Protein 4I2A (pdb70)

Solvent-accessible surface area: 18738 Å² total; per-residue (Å²): 156,68,26,80,11,0,0,82,14,115,1,55,88,85,43,103,1,108,111,11,1,64,7,0,56,32,15,5,52,9,19,90,7,121,160,72,151,51,38,9,56,54,15,50,64,0,1,2,0,0,48,22,6,106,81,64,6,101,46,62,153,46,4,122,74,15,35,39,15,44,131,112,5,68,51,1,0,87,20,4,62,134,105,33,114,11,84,54,5,54,64,15,87,98,42,92,58,9,89,4,17,84,66,0,38,47,2,34,25,10,39,88,181,35,3,37,119,5,41,179,108,51,26,98,66,19,78,142,0,92,71,47,201,96,22,225,47,77,129,70,8,108,8,0,24,133,34,35,134,23,22,72,47,73,5,56,118,43,22,1,104,6,0,5,104,12,0,90,84,0,0,67,87,69,12,111,53,12,86,21,49,32,2,10,20,25,66,31,33,75,125,52,19,146,46,0,19,0,6,0,6,1,69,82,16,78,89,98,69,32,72,69,1,0,64,77,0,4,75,66,1,137,142,112,43,26,34,43,29,45,45,44,83,85,55,88,46,104,117,165,50,102,2,37,182,124,88,67,26,106,31,55,3,7,14,0,54,0,0,2,58,2,56,98,56,90,21,158,39,183,197,114,101,114,64,119,16,60,37,1,0,31,0,10,0,1,7,1,27,70,65,27,35,3,6,0,31,3,14,48,0,8,12,196,10,0,15,60,2,0,29,56,18,0,75,138,86,98,125,10,11,8,7,20,4,8,0,42,6,126,105,147,195,69,91,27,152,4,108,39,6,89,79,0,1,74,54,0,51,14,113,50,6,57,11,137,23,0,16,14

Nearest PDB structures (foldseek):
  4i2a-assembly1_A  TM=1.003E+00  e=2.372E-70  Mus musculus
  4iqu-assembly1_A  TM=1.002E+00  e=2.575E-67  Mus musculus
  4iqw-assembly1_A  TM=1.002E+00  e=5.752E-66  Mus musculus
  4qzb-assembly1_A  TM=9.830E-01  e=8.482E-66  Mus musculus
  4i27-assembly1_A  TM=9.857E-01  e=1.088E-64  Mus musculus

CATH classification: 1.10.150.110 (+3 more: 1.10.150.20, 3.30.460.10, 3.30.210.10)

B-factor: mean 38.2, std 17.26, range [15.45, 135.69]

Structure (mmCIF, N/CA/C/O backbone):
data_4I2A
#
_entry.id   4I2A
#
_cell.length_a   46.935
_cell.length_b   84.893
_cell.length_c   114.687
_cell.angle_alpha   90.00
_cell.angle_beta   90.00
_cell.angle_gamma   90.00
#
_symmetry.space_group_name_H-M   'P 21 21 21'
#
loop_
_entity.id
_entity.type
_entity.pdbx_description
1 polymer 'DNA nucleotidylexotransferase'
2 polymer "5'-D(*AP*AP*(BRU)P*AP*A)-3'"
3 non-polymer 'MAGNESIUM ION'
4 non-polymer 'SODIUM ION'
5 water water
#
loop_
_atom_site.group_PDB
_atom_site.id
_atom_site.type_symbol
_atom_site.label_atom_id
_atom_site.label_alt_id
_atom_site.label_comp_id
_atom_site.label_asym_id
_atom_site.label_entity_id
_atom_site.label_seq_id
_atom_site.pdbx_PDB_ins_code
_atom_site.Cartn_x
_atom_site.Cartn_y
_atom_site.Cartn_z
_atom_site.occupancy
_atom_site.B_iso_or_equiv
_atom_site.auth_seq_id
_atom_site.auth_comp_id
_atom_site.auth_asym_id
_atom_site.auth_atom_id
_atom_site.pdbx_PDB_model_num
ATOM 1 N N . LYS A 1 39 ? -23.738 3.646 -4.167 1.00 42.72 149 LYS A N 1
ATOM 2 C CA . LYS A 1 39 ? -23.587 2.193 -4.230 1.00 41.90 149 LYS A CA 1
ATOM 3 C C . LYS A 1 39 ? -22.931 1.671 -2.949 1.00 41.52 149 LYS A C 1
ATOM 4 O O . LYS A 1 39 ? -21.802 2.075 -2.633 1.00 42.32 149 LYS A O 1
ATOM 6 N N . ILE A 1 40 ? -23.643 0.780 -2.214 1.00 32.49 150 ILE A N 1
ATOM 7 C CA . ILE A 1 40 ? -23.185 0.177 -0.952 1.00 29.28 150 ILE A CA 1
ATOM 8 C C . ILE A 1 40 ? -21.873 -0.575 -1.179 1.00 30.32 150 ILE A C 1
ATOM 9 O O . ILE A 1 40 ? -21.790 -1.441 -2.061 1.00 27.95 150 ILE A O 1
ATOM 14 N N . SER A 1 41 ? -20.843 -0.218 -0.393 1.00 25.91 151 SER A N 1
ATOM 15 C CA . SER A 1 41 ? -19.546 -0.860 -0.529 1.00 25.69 151 SER A CA 1
ATOM 16 C C . SER A 1 41 ? -19.566 -2.285 -0.002 1.00 26.49 151 SER A C 1
ATOM 17 O O . SER A 1 41 ? -20.315 -2.613 0.912 1.00 24.05 151 SER A O 1
ATOM 20 N N . GLN A 1 42 ? -18.682 -3.117 -0.544 1.00 25.48 152 GLN A N 1
ATOM 21 C CA . GLN A 1 42 ? -18.512 -4.502 -0.091 1.00 24.25 152 GLN A CA 1
ATOM 22 C C . GLN A 1 42 ? -17.757 -4.531 1.253 1.00 28.34 152 GLN A C 1
ATOM 23 O O . GLN A 1 42 ? -17.692 -5.577 1.894 1.00 29.22 152 GLN A O 1
ATOM 29 N N . TYR A 1 43 ? -17.156 -3.393 1.655 1.00 25.29 153 TYR A N 1
ATOM 30 C CA . TYR A 1 43 ? -16.353 -3.303 2.878 1.00 24.34 153 TYR A CA 1
ATOM 31 C C . TYR A 1 43 ? -17.137 -2.694 4.014 1.00 25.44 153 TYR A C 1
ATOM 32 O O . TYR A 1 43 ? -17.664 -1.598 3.859 1.00 24.98 153 TYR A O 1
ATOM 41 N N . ALA A 1 44 ? -17.145 -3.360 5.183 1.00 21.60 154 ALA A N 1
ATOM 42 C CA . ALA A 1 44 ? -17.826 -2.837 6.380 1.00 22.05 154 ALA A CA 1
ATOM 43 C C . ALA A 1 44 ? -17.249 -1.487 6.825 1.00 25.47 154 ALA A C 1
ATOM 44 O O . ALA A 1 44 ? -18.001 -0.673 7.357 1.00 24.13 154 ALA A O 1
ATOM 46 N N . CYS A 1 45 ? -15.926 -1.257 6.606 1.00 21.45 155 CYS A N 1
ATOM 47 C CA . CYS A 1 45 ? -15.248 -0.014 6.960 1.00 21.06 155 CYS A CA 1
ATOM 48 C C . CYS A 1 45 ? -15.697 1.160 6.060 1.00 25.34 155 CYS A C 1
ATOM 49 O O . CYS A 1 45 ? -15.354 2.294 6.362 1.00 27.80 155 CYS A O 1
ATOM 52 N N . GLN A 1 46 ? -16.458 0.903 4.974 1.00 21.78 156 GLN A N 1
ATOM 53 C CA . GLN A 1 46 ? -17.029 1.963 4.110 1.00 21.87 156 GLN A CA 1
ATOM 54 C C . GLN A 1 46 ? -18.562 2.017 4.269 1.00 24.03 156 GLN A C 1
ATOM 55 O O . GLN A 1 46 ? -19.272 2.544 3.403 1.00 24.05 156 GLN A O 1
ATOM 61 N N . ARG A 1 47 ? -19.076 1.428 5.359 1.00 20.50 157 ARG A N 1
ATOM 62 C CA . ARG A 1 47 ? -20.516 1.407 5.663 1.00 20.03 157 ARG A CA 1
ATOM 63 C C . ARG A 1 47 ? -20.730 1.881 7.077 1.00 24.95 157 ARG A C 1
ATOM 64 O O . ARG A 1 47 ? -19.837 1.731 7.902 1.00 24.71 157 ARG A O 1
ATOM 72 N N . ARG A 1 48 ? -21.897 2.467 7.359 1.00 22.86 158 ARG A N 1
ATOM 73 C CA . ARG A 1 48 ? -22.230 2.878 8.726 1.00 22.80 158 ARG A CA 1
ATOM 74 C C . ARG A 1 48 ? -23.212 1.841 9.234 1.00 24.75 158 ARG A C 1
ATOM 75 O O . ARG A 1 48 ? -24.240 1.630 8.599 1.00 24.10 158 ARG A O 1
ATOM 83 N N . THR A 1 49 ? -22.851 1.107 10.287 1.00 19.2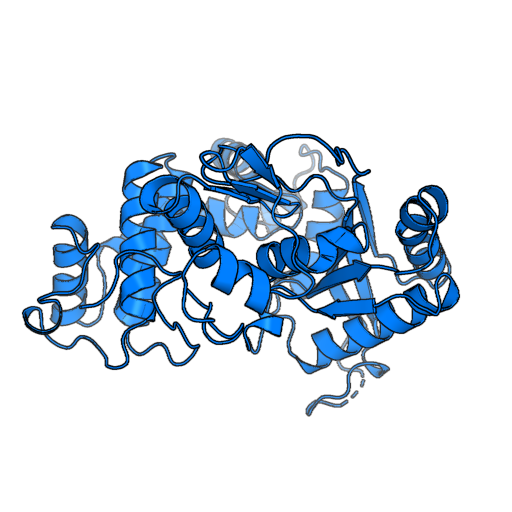6 159 THR A N 1
ATOM 84 C CA . THR A 1 49 ? -23.696 0.024 10.798 1.00 18.42 159 THR A CA 1
ATOM 85 C C . THR A 1 49 ? -24.063 0.329 12.262 1.00 22.46 159 THR A C 1
ATOM 86 O O . THR A 1 49 ? -23.246 0.211 13.171 1.00 20.63 159 THR A O 1
ATOM 90 N N . THR A 1 50 ? -25.305 0.759 12.461 1.00 20.54 160 THR A N 1
ATOM 91 C CA . THR A 1 50 ? -25.798 1.179 13.770 1.00 20.83 160 THR A CA 1
ATOM 92 C C . THR A 1 50 ? -26.653 0.059 14.386 1.00 22.38 160 THR A C 1
ATOM 93 O O . THR A 1 50 ? -26.992 -0.906 13.706 1.00 19.77 160 THR A O 1
ATOM 97 N N . LEU A 1 51 ? -27.008 0.196 15.672 1.00 20.64 161 LEU A N 1
ATOM 98 C CA . LEU A 1 51 ? -27.692 -0.876 16.397 1.00 19.34 161 LEU A CA 1
ATOM 99 C C . LEU A 1 51 ? -29.181 -1.006 16.059 1.00 22.58 161 LEU A C 1
ATOM 100 O O . LEU A 1 51 ? -29.782 -2.011 16.430 1.00 21.95 161 LEU A O 1
ATOM 105 N N . ASN A 1 52 ? -29.744 -0.069 15.279 1.00 18.82 162 ASN A N 1
ATOM 106 C CA . ASN A 1 52 ? -31.132 -0.207 14.810 1.00 18.88 162 ASN A CA 1
ATOM 107 C C . ASN A 1 52 ? -31.105 -1.145 13.576 1.00 23.77 162 ASN A C 1
ATOM 108 O O . ASN A 1 52 ? -31.073 -0.690 12.431 1.00 23.86 162 ASN A O 1
ATOM 113 N N . ASN A 1 53 ? -31.022 -2.459 13.819 1.00 21.10 163 ASN A N 1
ATOM 114 C CA . ASN A 1 53 ? -30.992 -3.452 12.750 1.00 19.85 163 ASN A CA 1
ATOM 115 C C . ASN A 1 53 ? -32.427 -3.767 12.315 1.00 23.81 163 ASN A C 1
ATOM 116 O O . ASN A 1 53 ? -33.194 -4.340 13.085 1.00 23.40 163 ASN A O 1
ATOM 121 N N . TYR A 1 54 ? -32.772 -3.409 11.068 1.00 20.10 164 TYR A N 1
ATOM 122 C CA . TYR A 1 54 ? -34.118 -3.614 10.507 1.00 20.19 164 TYR A CA 1
ATOM 123 C C . TYR A 1 54 ? -34.268 -4.995 9.860 1.00 24.29 164 TYR A C 1
ATOM 124 O O . TYR A 1 54 ? -35.343 -5.332 9.363 1.00 22.75 164 TYR A O 1
ATOM 133 N N . ASN A 1 55 ? -33.185 -5.772 9.832 1.00 20.75 165 ASN A N 1
ATOM 134 C CA . ASN A 1 55 ? -33.165 -7.050 9.148 1.00 20.16 165 ASN A CA 1
ATOM 135 C C . ASN A 1 55 ? -32.763 -8.209 10.054 1.00 23.45 165 ASN A C 1
ATOM 136 O O . ASN A 1 55 ? -32.217 -9.195 9.558 1.00 20.91 165 ASN A O 1
ATOM 141 N N . GLN A 1 56 ? -33.090 -8.128 11.362 1.00 21.74 166 GLN A N 1
ATOM 142 C CA . GLN A 1 56 ? -32.731 -9.164 12.342 1.00 22.82 166 GLN A CA 1
ATOM 143 C C . GLN A 1 56 ? -33.256 -10.555 11.965 1.00 27.85 166 GLN A C 1
ATOM 144 O O . GLN A 1 56 ? -32.591 -11.531 12.275 1.00 26.65 166 GLN A O 1
ATOM 150 N N . LEU A 1 57 ? -34.418 -10.646 11.289 1.00 25.85 167 LEU A N 1
ATOM 151 C CA . LEU A 1 57 ? -34.983 -11.937 10.846 1.00 28.10 167 LEU A CA 1
ATOM 152 C C . LEU A 1 57 ? -34.010 -12.642 9.894 1.00 30.44 167 LEU A C 1
ATOM 153 O O . LEU A 1 57 ? -33.733 -13.839 10.050 1.00 32.12 167 LEU A O 1
ATOM 158 N N . PHE A 1 58 ? -33.423 -11.873 8.962 1.00 22.66 168 PHE A N 1
ATOM 159 C CA . PHE A 1 58 ? -32.444 -12.392 8.011 1.00 20.63 168 PHE A CA 1
ATOM 160 C C . PHE A 1 58 ? -31.085 -12.604 8.637 1.00 24.71 168 PHE A C 1
ATOM 161 O O . PHE A 1 58 ? -30.494 -13.660 8.425 1.00 23.47 168 PHE A O 1
ATOM 169 N N . THR A 1 59 ? -30.569 -11.601 9.391 1.00 20.12 169 THR A N 1
ATOM 170 C CA . THR A 1 59 ? -29.207 -11.667 9.936 1.00 19.49 169 THR A CA 1
ATOM 171 C C . THR A 1 59 ? -29.079 -12.668 11.098 1.00 24.36 169 THR A C 1
ATOM 172 O O . THR A 1 59 ? -28.013 -13.268 11.225 1.00 23.30 169 THR A O 1
ATOM 176 N N . ASP A 1 60 ? -30.129 -12.866 11.934 1.00 22.21 170 ASP A N 1
ATOM 177 C CA . ASP A 1 60 ? -30.012 -13.893 12.978 1.00 23.19 170 ASP A CA 1
ATOM 178 C C . ASP A 1 60 ? -29.841 -15.278 12.332 1.00 25.09 170 ASP A C 1
ATOM 179 O O . ASP A 1 60 ? -29.023 -16.060 12.784 1.00 23.04 170 ASP A O 1
ATOM 184 N N . ALA A 1 61 ? -30.576 -15.539 11.230 1.00 22.34 171 ALA A N 1
ATOM 185 C CA . ALA A 1 61 ? -30.495 -16.796 10.491 1.00 22.13 171 ALA A CA 1
ATOM 186 C C . ALA A 1 61 ? -29.110 -16.948 9.846 1.00 24.92 171 ALA A C 1
ATOM 187 O O . ALA A 1 61 ? -28.474 -17.984 10.019 1.00 24.19 171 ALA A O 1
ATOM 189 N N . LEU A 1 62 ? -28.612 -15.887 9.170 1.00 21.69 172 LEU A N 1
ATOM 190 C CA . LEU A 1 62 ? -27.291 -15.896 8.517 1.00 21.22 172 LEU A CA 1
ATOM 191 C C . LEU A 1 62 ? -26.159 -16.060 9.533 1.00 22.82 172 LEU A C 1
ATOM 192 O O . LEU A 1 62 ? -25.204 -16.785 9.242 1.00 20.95 172 LEU A O 1
ATOM 197 N N . ASP A 1 63 ? -26.285 -15.445 10.738 1.00 19.99 173 ASP A N 1
ATOM 198 C CA . ASP A 1 63 ? -25.294 -15.588 11.830 1.00 20.52 173 ASP A CA 1
ATOM 199 C C . ASP A 1 63 ? -25.242 -17.046 12.363 1.00 24.07 173 ASP A C 1
ATOM 200 O O . ASP A 1 63 ? -24.168 -17.532 12.718 1.00 25.01 173 ASP A O 1
ATOM 205 N N . ILE A 1 64 ? -26.395 -17.726 12.427 1.00 21.43 174 ILE A N 1
ATOM 206 C CA . ILE A 1 64 ? -26.473 -19.131 12.867 1.00 22.42 174 ILE A CA 1
ATOM 207 C C . ILE A 1 64 ? -25.788 -20.037 11.814 1.00 25.92 174 ILE A C 1
ATOM 208 O O . ILE A 1 64 ? -25.001 -20.941 12.162 1.00 23.80 174 ILE A O 1
ATOM 213 N N . LEU A 1 65 ? -26.094 -19.791 10.535 1.00 22.68 175 LEU A N 1
ATOM 214 C CA . LEU A 1 65 ? -25.515 -20.563 9.438 1.00 23.94 175 LEU A CA 1
ATOM 215 C C . LEU A 1 65 ? -24.011 -20.366 9.377 1.00 27.27 175 LEU A C 1
ATOM 216 O O . LEU A 1 65 ? -23.297 -21.347 9.165 1.00 26.55 175 LEU A O 1
ATOM 221 N N . ALA A 1 66 ? -23.530 -19.125 9.613 1.00 23.73 176 ALA A N 1
ATOM 222 C CA . ALA A 1 66 ? -22.091 -18.812 9.635 1.00 24.78 176 ALA A CA 1
ATOM 223 C C . ALA A 1 66 ? -21.397 -19.538 10.789 1.00 31.96 176 ALA A C 1
ATOM 224 O O . ALA A 1 66 ? -20.323 -20.102 10.591 1.00 33.66 176 ALA A O 1
ATOM 226 N N . GLU A 1 67 ? -22.026 -19.555 11.974 1.00 29.80 177 GLU A N 1
ATOM 227 C CA . GLU A 1 67 ? -21.503 -20.215 13.180 1.00 31.84 177 GLU A CA 1
ATOM 228 C C . GLU A 1 67 ? -21.393 -21.738 12.983 1.00 34.43 177 GLU A C 1
ATOM 229 O O . GLU A 1 67 ? -20.395 -22.337 13.376 1.00 34.29 177 GLU A O 1
ATOM 235 N N . ASN A 1 68 ? -22.390 -22.342 12.329 1.00 29.08 178 ASN A N 1
ATOM 236 C CA . ASN A 1 68 ? -22.385 -23.765 12.011 1.00 29.36 178 ASN A CA 1
ATOM 237 C C . ASN A 1 68 ? -21.243 -24.084 11.045 1.00 32.51 178 ASN A C 1
ATOM 238 O O . ASN A 1 68 ? -20.531 -25.071 11.253 1.00 32.29 178 ASN A O 1
ATOM 243 N N . ASP A 1 69 ? -21.036 -23.232 10.019 1.00 30.26 179 ASP A N 1
ATOM 244 C CA . ASP A 1 69 ? -19.928 -23.429 9.071 1.00 33.17 179 ASP A CA 1
ATOM 245 C C . ASP A 1 69 ? -18.563 -23.309 9.749 1.00 40.83 179 ASP A C 1
ATOM 246 O O . ASP A 1 69 ? -17.619 -23.955 9.306 1.00 42.51 179 ASP A O 1
ATOM 251 N N . GLU A 1 70 ? -18.466 -22.512 10.832 1.00 38.85 180 GLU A N 1
ATOM 252 C CA . GLU A 1 70 ? -17.238 -22.371 11.625 1.00 41.14 180 GLU A CA 1
ATOM 253 C C . GLU A 1 70 ? -16.982 -23.688 12.353 1.00 46.63 180 GLU A C 1
ATOM 254 O O . GLU A 1 70 ? -15.866 -24.205 12.319 1.00 48.44 180 GLU A O 1
ATOM 260 N N . LEU A 1 71 ? -18.043 -24.262 12.956 1.00 42.00 181 LEU A N 1
ATOM 261 C CA . LEU A 1 71 ? -18.004 -25.536 13.669 1.00 42.91 181 LEU A CA 1
ATOM 262 C C . LEU A 1 71 ? -17.666 -26.696 12.716 1.00 47.40 181 LEU A C 1
ATOM 263 O O . LEU A 1 71 ? -16.902 -27.586 13.099 1.00 49.73 181 LEU A O 1
ATOM 268 N N . ARG A 1 72 ? -18.205 -26.670 11.478 1.00 42.53 182 ARG A N 1
ATOM 269 C CA . ARG A 1 72 ? -17.990 -27.721 10.467 1.00 44.10 182 ARG A CA 1
ATOM 270 C C . ARG A 1 72 ? -16.676 -27.502 9.688 1.00 49.20 182 ARG A C 1
ATOM 271 O O . ARG A 1 72 ? -16.407 -28.216 8.719 1.00 49.84 182 ARG A O 1
ATOM 279 N N . GLU A 1 73 ? -15.870 -26.506 10.119 1.00 46.17 183 GLU A N 1
ATOM 280 C CA . GLU A 1 73 ? -14.565 -26.114 9.568 1.00 47.58 183 GLU A CA 1
ATOM 281 C C . GLU A 1 73 ? -14.661 -25.675 8.109 1.00 51.42 183 GLU A C 1
ATOM 282 O O . GLU A 1 73 ? -13.677 -25.761 7.370 1.00 52.88 183 GLU A O 1
ATOM 288 N N . ASN A 1 74 ? -15.832 -25.174 7.707 1.00 46.26 184 ASN A N 1
ATOM 289 C CA . ASN A 1 74 ? -16.057 -24.662 6.365 1.00 45.66 184 ASN A CA 1
ATOM 290 C C . ASN A 1 74 ? -15.871 -23.127 6.390 1.00 48.72 184 ASN A C 1
ATOM 291 O O . ASN A 1 74 ? -16.844 -22.370 6.451 1.00 45.39 184 ASN A O 1
ATOM 296 N N . GLU A 1 75 ? -14.602 -22.695 6.380 1.00 47.20 185 GLU A N 1
ATOM 297 C CA . GLU A 1 75 ? -14.145 -21.300 6.432 1.00 45.77 185 GLU A CA 1
ATOM 298 C C . GLU A 1 75 ? -14.760 -20.425 5.310 1.00 46.82 185 GLU A C 1
ATOM 299 O O . GLU A 1 75 ? -15.156 -19.290 5.585 1.00 43.46 185 GLU A O 1
ATOM 305 N N . GLY A 1 76 ? -14.821 -20.964 4.087 1.00 44.05 186 GLY A N 1
ATOM 306 C CA . GLY A 1 76 ? -15.355 -20.290 2.909 1.00 43.14 186 GLY A CA 1
ATOM 307 C C . GLY A 1 76 ? -16.821 -19.933 3.013 1.00 44.47 186 GLY A C 1
ATOM 308 O O . GLY A 1 76 ? -17.206 -18.782 2.780 1.00 42.43 186 GLY A O 1
ATOM 309 N N . SER A 1 77 ? -17.656 -20.930 3.346 1.00 40.56 187 SER A N 1
ATOM 310 C CA . SER A 1 77 ? -19.092 -20.748 3.491 1.00 37.95 187 SER A CA 1
ATOM 311 C C . SER A 1 77 ? -19.374 -19.851 4.700 1.00 38.22 187 SER A C 1
ATOM 312 O O . SER A 1 77 ? -20.284 -19.020 4.630 1.00 37.62 187 SER A O 1
ATOM 315 N N . CYS A 1 78 ? -18.544 -19.961 5.765 1.00 33.70 188 CYS A N 1
ATOM 316 C CA . CYS A 1 78 ? -18.638 -19.131 6.965 1.00 32.86 188 CYS A CA 1
ATOM 317 C C . CYS A 1 78 ? -18.457 -17.661 6.596 1.00 36.28 188 CYS A C 1
ATOM 318 O O . CYS A 1 78 ? -19.291 -16.835 6.960 1.00 34.07 188 CYS A O 1
ATOM 321 N N . LEU A 1 79 ? -17.387 -17.351 5.847 1.00 34.69 189 LEU A N 1
ATOM 322 C CA . LEU A 1 79 ? -17.076 -15.990 5.400 1.00 34.37 189 LEU A CA 1
ATOM 323 C C . LEU A 1 79 ? -18.196 -15.412 4.531 1.00 33.47 189 LEU A C 1
ATOM 324 O O . LEU A 1 79 ? -18.545 -14.251 4.727 1.00 30.12 189 LEU A O 1
ATOM 329 N N . ALA A 1 80 ? -18.745 -16.202 3.566 1.00 30.35 190 ALA A N 1
ATOM 330 C CA . ALA A 1 80 ? -19.818 -15.734 2.690 1.00 29.56 190 ALA A CA 1
ATOM 331 C C . ALA A 1 80 ? -21.071 -15.356 3.498 1.00 29.64 190 ALA A C 1
ATOM 332 O O . ALA A 1 80 ? -21.671 -14.318 3.218 1.00 26.77 190 ALA A O 1
ATOM 334 N N . PHE A 1 81 ? -21.455 -16.182 4.505 1.00 24.52 191 PHE A N 1
ATOM 335 C CA . PHE A 1 81 ? -22.615 -15.852 5.327 1.00 22.50 191 PHE A CA 1
ATOM 336 C C . PHE A 1 81 ? -22.296 -14.642 6.227 1.00 23.38 191 PHE A C 1
ATOM 337 O O . PHE A 1 81 ? -23.184 -13.851 6.477 1.00 20.45 191 PHE A O 1
ATOM 345 N N . MET A 1 82 ? -21.046 -14.505 6.728 1.00 23.19 192 MET A N 1
ATOM 346 C CA . MET A 1 82 ? -20.727 -13.358 7.604 1.00 23.63 192 MET A CA 1
ATOM 347 C C . MET A 1 82 ? -20.796 -12.027 6.869 1.00 25.57 192 MET A C 1
ATOM 348 O O . MET A 1 82 ? -21.256 -11.049 7.446 1.00 23.13 192 MET A O 1
ATOM 353 N N . ARG A 1 83 ? -20.348 -11.992 5.604 1.00 23.88 193 ARG A N 1
ATOM 354 C CA . ARG A 1 83 ? -20.316 -10.784 4.777 1.00 2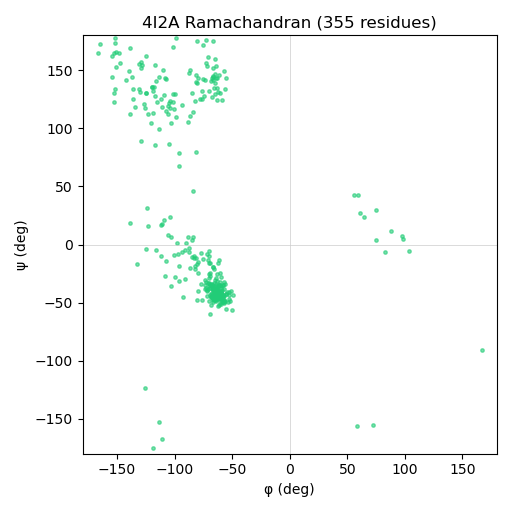3.82 193 ARG A CA 1
ATOM 355 C C . ARG A 1 83 ? -21.736 -10.380 4.382 1.00 24.43 193 ARG A C 1
ATOM 356 O O . ARG A 1 83 ? -22.057 -9.198 4.390 1.00 23.51 193 ARG A O 1
ATOM 364 N N . ALA A 1 84 ? -22.589 -11.360 4.086 1.00 21.84 194 ALA A N 1
ATOM 365 C CA . ALA A 1 84 ? -23.993 -11.133 3.739 1.00 20.64 194 ALA A CA 1
ATOM 366 C C . ALA A 1 84 ? -24.734 -10.599 4.929 1.00 22.92 194 ALA A C 1
ATOM 367 O O . ALA A 1 84 ? -25.480 -9.629 4.810 1.00 21.29 194 ALA A O 1
ATOM 369 N N . SER A 1 85 ? -24.542 -11.225 6.098 1.00 20.70 195 SER A N 1
ATOM 370 C CA . SER A 1 85 ? -25.199 -10.758 7.330 1.00 19.59 195 SER A CA 1
ATOM 371 C C . SER A 1 85 ? -24.779 -9.312 7.639 1.00 21.39 195 SER A C 1
ATOM 372 O O . SER A 1 85 ? -25.626 -8.467 7.932 1.00 19.45 195 SER A O 1
ATOM 375 N N . SER A 1 86 ? -23.458 -9.034 7.531 1.00 19.17 196 SER A N 1
ATOM 376 C CA . SER A 1 86 ? -22.886 -7.705 7.778 1.00 19.11 196 SER A CA 1
ATOM 377 C C . SER A 1 86 ? -23.513 -6.625 6.901 1.00 22.58 196 SER A C 1
ATOM 378 O O . SER A 1 86 ? -23.945 -5.586 7.422 1.00 21.67 196 SER A O 1
ATOM 381 N N . VAL A 1 87 ? -23.590 -6.860 5.575 1.00 19.96 197 VAL A N 1
ATOM 382 C CA . VAL A 1 87 ? -24.152 -5.851 4.671 1.00 20.52 197 VAL A CA 1
ATOM 383 C C . VAL A 1 87 ? -25.660 -5.586 4.991 1.00 23.68 197 VAL A C 1
ATOM 384 O O . VAL A 1 87 ? -26.071 -4.420 4.981 1.00 23.42 197 VAL A O 1
ATOM 388 N N . LEU A 1 88 ? -26.447 -6.627 5.343 1.00 19.01 198 LEU A N 1
ATOM 389 C CA . LEU A 1 88 ? -27.860 -6.417 5.664 1.00 17.28 198 LEU A CA 1
ATOM 390 C C . LEU A 1 88 ? -28.011 -5.616 6.961 1.00 20.36 198 LEU A C 1
ATOM 391 O O . LEU A 1 88 ? -28.886 -4.764 7.048 1.00 19.21 198 LEU A O 1
ATOM 396 N N . LYS A 1 89 ? -27.098 -5.819 7.918 1.00 18.55 199 LYS A N 1
ATOM 397 C CA . LYS A 1 89 ? -27.087 -5.062 9.179 1.00 18.93 199 LYS A CA 1
ATOM 398 C C . LYS A 1 89 ? -26.941 -3.547 8.933 1.00 23.32 199 LYS A C 1
ATOM 399 O O . LYS A 1 89 ? -27.437 -2.754 9.752 1.00 23.65 199 LYS A O 1
ATOM 405 N N . SER A 1 90 ? -26.282 -3.151 7.809 1.00 18.37 200 SER A N 1
ATOM 406 C CA . SER A 1 90 ? -26.052 -1.732 7.467 1.00 17.55 200 SER A CA 1
ATOM 407 C C . SER A 1 90 ? -27.261 -1.059 6.801 1.00 22.18 200 SER A C 1
ATOM 408 O O . SER A 1 90 ? -27.263 0.166 6.664 1.00 21.00 200 SER A O 1
ATOM 411 N N . LEU A 1 91 ? -28.279 -1.831 6.383 1.00 19.74 201 LEU A N 1
ATOM 412 C CA . LEU A 1 91 ? -29.418 -1.238 5.682 1.00 20.92 201 LEU A CA 1
ATOM 413 C C . LEU A 1 91 ? -30.277 -0.345 6.575 1.00 24.58 201 LEU A C 1
ATOM 414 O O . LEU A 1 91 ? -30.486 -0.679 7.741 1.00 24.00 201 LEU A O 1
ATOM 419 N N . PRO A 1 92 ? -30.767 0.794 6.028 1.00 23.68 202 PRO A N 1
ATOM 420 C CA . PRO A 1 92 ? -31.613 1.702 6.829 1.00 23.48 202 PRO A CA 1
ATOM 421 C C . PRO A 1 92 ? -33.109 1.339 6.753 1.00 27.10 202 PRO A C 1
ATOM 422 O O . PRO A 1 92 ? -33.974 2.085 7.241 1.00 27.19 202 PRO A O 1
ATOM 426 N N . PHE A 1 93 ? -33.421 0.218 6.105 1.00 22.31 203 PHE A N 1
ATOM 427 C CA . PHE A 1 93 ? -34.807 -0.235 5.910 1.00 22.33 203 PHE A CA 1
ATOM 428 C C . PHE A 1 93 ? -34.848 -1.781 5.919 1.00 24.82 203 PHE A C 1
ATOM 429 O O . PHE A 1 93 ? -33.834 -2.412 5.602 1.00 23.03 203 PHE A O 1
ATOM 437 N N . PRO A 1 94 ? -36.008 -2.405 6.242 1.00 22.43 204 PRO A N 1
ATOM 438 C CA . PRO A 1 94 ? -36.085 -3.881 6.187 1.00 21.28 204 PRO A CA 1
ATOM 439 C C . PRO A 1 94 ? -36.331 -4.412 4.772 1.00 26.37 204 PRO A C 1
ATOM 440 O O . PRO A 1 94 ? -37.158 -3.856 4.048 1.00 24.94 204 PRO A O 1
ATOM 444 N N . ILE A 1 95 ? -35.664 -5.526 4.397 1.00 24.20 205 ILE A N 1
ATOM 445 C CA . ILE A 1 95 ? -35.956 -6.217 3.123 1.00 24.38 205 ILE A CA 1
ATOM 446 C C . ILE A 1 95 ? -37.370 -6.806 3.243 1.00 25.67 205 ILE A C 1
ATOM 447 O O . ILE A 1 95 ? -37.643 -7.519 4.208 1.00 23.69 205 ILE A O 1
ATOM 452 N N . THR A 1 96 ? -38.267 -6.518 2.287 1.00 24.02 206 THR A N 1
ATOM 453 C CA . THR A 1 96 ? -39.619 -7.115 2.352 1.00 24.84 206 THR A CA 1
ATOM 454 C C . THR A 1 96 ? -39.951 -7.875 1.051 1.00 29.46 206 THR A C 1
ATOM 455 O O . THR A 1 96 ? -41.017 -8.483 0.953 1.00 29.94 206 THR A O 1
ATOM 459 N N . SER A 1 97 ? -39.051 -7.829 0.052 1.00 26.16 207 SER A N 1
ATOM 460 C CA . SER A 1 97 ? -39.202 -8.563 -1.217 1.00 27.05 207 SER A CA 1
ATOM 461 C C . SER A 1 97 ? -37.822 -8.798 -1.804 1.00 30.64 207 SER A C 1
ATOM 462 O O . SER A 1 97 ? -36.875 -8.115 -1.416 1.00 28.86 207 SER A O 1
ATOM 465 N N . MET A 1 98 ? -37.698 -9.740 -2.749 1.00 30.07 208 MET A N 1
ATOM 466 C CA . MET A 1 98 ? -36.397 -10.039 -3.363 1.00 30.76 208 MET A CA 1
ATOM 467 C C . MET A 1 98 ? -35.866 -8.841 -4.165 1.00 32.81 208 MET A C 1
ATOM 468 O O . MET A 1 98 ? -34.650 -8.640 -4.211 1.00 29.43 208 MET A O 1
ATOM 473 N N . LYS A 1 99 ? -36.782 -8.012 -4.735 1.00 30.28 209 LYS A N 1
ATOM 474 C CA . LYS A 1 99 ? -36.437 -6.789 -5.478 1.00 30.13 209 LYS A CA 1
ATOM 475 C C . LYS A 1 99 ? -35.627 -5.820 -4.606 1.00 30.75 209 LYS A C 1
ATOM 476 O O . LYS A 1 99 ? -34.713 -5.158 -5.110 1.00 30.44 209 LYS A O 1
ATOM 482 N N . ASP A 1 100 ? -35.918 -5.769 -3.298 1.00 24.75 210 ASP A N 1
ATOM 483 C CA . ASP A 1 100 ? -35.175 -4.926 -2.356 1.00 25.03 210 ASP A CA 1
ATOM 484 C C . ASP A 1 100 ? -33.684 -5.311 -2.239 1.00 29.35 210 ASP A C 1
ATOM 485 O O . ASP A 1 100 ? -32.909 -4.516 -1.709 1.00 27.36 210 ASP A O 1
ATOM 490 N N . THR A 1 101 ? -33.284 -6.522 -2.708 1.00 28.44 211 THR A N 1
ATOM 491 C CA . THR A 1 101 ? -31.869 -6.955 -2.594 1.00 27.28 211 THR A CA 1
ATOM 492 C C . THR A 1 101 ? -31.019 -6.487 -3.802 1.00 33.71 211 THR A C 1
ATOM 493 O O . THR A 1 101 ? -29.793 -6.672 -3.796 1.00 31.36 211 THR A O 1
ATOM 497 N N . GLU A 1 102 ? -31.661 -5.886 -4.827 1.00 32.72 212 GLU A N 1
ATOM 498 C CA . GLU A 1 102 ? -30.979 -5.388 -6.029 1.00 34.74 212 GLU A CA 1
ATOM 499 C C . GLU A 1 102 ? -29.947 -4.317 -5.689 1.00 39.28 212 GLU A C 1
ATOM 500 O O . GLU A 1 102 ? -30.219 -3.394 -4.915 1.00 38.74 212 GLU A O 1
ATOM 506 N N . GLY A 1 103 ? -28.747 -4.494 -6.222 1.00 37.71 213 GLY A N 1
ATOM 507 C CA . GLY A 1 103 ? -27.637 -3.579 -6.002 1.00 37.00 213 GLY A CA 1
ATOM 508 C C . GLY A 1 103 ? -26.880 -3.795 -4.710 1.00 38.78 213 GLY A C 1
ATOM 509 O O . GLY A 1 103 ? -25.852 -3.151 -4.504 1.00 39.41 213 GLY A O 1
ATOM 510 N N . ILE A 1 104 ? -27.361 -4.695 -3.822 1.00 32.78 214 ILE A N 1
ATOM 511 C CA . ILE A 1 104 ? -26.661 -4.961 -2.557 1.00 30.36 214 ILE A CA 1
ATOM 512 C C . ILE A 1 104 ? -25.522 -5.977 -2.816 1.00 32.59 214 ILE A C 1
ATOM 513 O O . ILE A 1 104 ? -25.774 -7.074 -3.328 1.00 32.77 214 ILE A O 1
ATOM 518 N N . PRO A 1 105 ? -24.264 -5.632 -2.476 1.00 27.73 215 PRO A N 1
ATOM 519 C CA . PRO A 1 105 ? -23.163 -6.593 -2.692 1.00 27.97 215 PRO A CA 1
ATOM 520 C C . PRO A 1 105 ? -23.171 -7.710 -1.641 1.00 32.80 215 PRO A C 1
ATOM 521 O O . PRO A 1 105 ? -23.922 -7.628 -0.669 1.00 31.34 215 PRO A O 1
ATOM 525 N N . CYS A 1 106 ? -22.318 -8.743 -1.829 1.00 31.24 216 CYS A N 1
ATOM 526 C CA . CYS A 1 106 ? -22.096 -9.860 -0.896 1.00 30.32 216 CYS A CA 1
ATOM 527 C C . CYS A 1 106 ? -23.337 -10.736 -0.709 1.00 32.21 216 CYS A C 1
ATOM 528 O O . CYS A 1 106 ? -23.452 -11.396 0.327 1.00 31.26 216 CYS A O 1
ATOM 531 N N . LEU A 1 107 ? -24.258 -10.737 -1.685 1.00 28.48 217 LEU A N 1
ATOM 532 C CA . LEU A 1 107 ? -25.447 -11.584 -1.623 1.00 28.44 217 LEU A CA 1
ATOM 533 C C . LEU A 1 107 ? -25.410 -12.583 -2.778 1.00 36.30 217 LEU A C 1
ATOM 534 O O . LEU A 1 107 ? -25.981 -12.338 -3.840 1.00 39.62 217 LEU A O 1
ATOM 539 N N . GLY A 1 108 ? -24.723 -13.692 -2.554 1.00 32.72 218 GLY A N 1
ATOM 540 C CA . GLY A 1 108 ? -24.617 -14.776 -3.528 1.00 33.92 218 GLY A CA 1
ATOM 541 C C . GLY A 1 108 ? -25.912 -15.555 -3.659 1.00 36.20 218 GLY A C 1
ATOM 542 O O . GLY A 1 108 ? -26.875 -15.290 -2.936 1.00 33.55 218 GLY A O 1
ATOM 543 N N . ASP A 1 109 ? -25.949 -16.526 -4.581 1.00 34.78 219 ASP A N 1
ATOM 544 C CA . ASP A 1 109 ? -27.141 -17.340 -4.845 1.00 35.35 219 ASP A CA 1
ATOM 545 C C . ASP A 1 109 ? -27.615 -18.123 -3.616 1.00 37.11 219 ASP A C 1
ATOM 546 O O . ASP A 1 109 ? -28.816 -18.120 -3.344 1.00 34.63 219 ASP A O 1
ATOM 551 N N . LYS A 1 110 ? -26.687 -18.734 -2.847 1.00 34.42 220 LYS A N 1
ATOM 552 C CA . LYS A 1 110 ? -27.040 -19.487 -1.638 1.00 33.61 220 LYS A CA 1
ATOM 553 C C . LYS A 1 110 ? -27.711 -18.568 -0.622 1.00 32.81 220 LYS A C 1
ATOM 554 O O . LYS A 1 110 ? -28.774 -18.914 -0.098 1.00 30.87 220 LYS A O 1
ATOM 560 N N . VAL A 1 111 ? -27.143 -17.365 -0.411 1.00 28.30 221 VAL A N 1
ATOM 561 C CA . VAL A 1 111 ? -27.689 -16.380 0.526 1.00 26.23 221 VAL A CA 1
ATOM 562 C C . VAL A 1 111 ? -29.082 -15.921 0.066 1.00 29.64 221 VAL A C 1
ATOM 563 O O . VAL A 1 111 ? -29.988 -15.837 0.890 1.00 28.41 221 VAL A O 1
ATOM 567 N N . LYS A 1 112 ? -29.253 -15.633 -1.234 1.00 27.14 222 LYS A N 1
ATOM 568 C CA . LYS A 1 112 ? -30.538 -15.166 -1.763 1.00 27.89 222 LYS A CA 1
ATOM 569 C C . LYS A 1 112 ? -31.637 -16.227 -1.602 1.00 30.50 222 LYS A C 1
ATOM 570 O O . LYS A 1 112 ? -32.771 -15.847 -1.312 1.00 28.90 222 LYS A O 1
ATOM 576 N N . SER A 1 113 ? -31.285 -17.538 -1.655 1.00 27.81 223 SER A N 1
ATOM 577 C CA . SER A 1 113 ? -32.251 -18.607 -1.401 1.00 29.24 223 SER A CA 1
ATOM 578 C C . SER A 1 113 ? -32.719 -18.547 0.058 1.00 31.45 223 SER A C 1
ATOM 579 O O . SER A 1 113 ? -33.907 -18.721 0.322 1.00 31.39 223 SER A O 1
ATOM 582 N N . ILE A 1 114 ? -31.800 -18.251 0.991 1.00 27.24 224 ILE A N 1
ATOM 583 C CA . ILE A 1 114 ? -32.135 -18.154 2.417 1.00 26.60 224 ILE A CA 1
ATOM 584 C C . ILE A 1 114 ? -33.061 -16.943 2.671 1.00 27.95 224 ILE A C 1
ATOM 585 O O . ILE A 1 114 ? -34.043 -17.070 3.408 1.00 25.01 224 ILE A O 1
ATOM 590 N N . ILE A 1 115 ? -32.744 -15.782 2.068 1.00 24.92 225 ILE A N 1
ATOM 591 C CA . ILE A 1 115 ? -33.560 -14.573 2.185 1.00 23.90 225 ILE A CA 1
ATOM 592 C C . ILE A 1 115 ? -34.977 -14.858 1.641 1.00 27.34 225 ILE A C 1
ATOM 593 O O . ILE A 1 115 ? -35.977 -14.466 2.268 1.00 27.30 225 ILE A O 1
ATOM 598 N N . GLU A 1 116 ? -35.058 -15.512 0.469 1.00 23.94 226 GLU A N 1
ATOM 599 C CA . GLU A 1 116 ? -36.337 -15.853 -0.174 1.00 26.40 226 GLU A CA 1
ATOM 600 C C . GLU A 1 116 ? -37.221 -16.694 0.761 1.00 30.34 226 GLU A C 1
ATOM 601 O O . GLU A 1 116 ? -38.428 -16.444 0.850 1.00 30.15 226 GLU A O 1
ATOM 607 N N . GLY A 1 117 ? -36.621 -17.690 1.419 1.00 26.46 227 GLY A N 1
ATOM 608 C CA . GLY A 1 117 ? -37.322 -18.575 2.344 1.00 27.04 227 GLY A CA 1
ATOM 609 C C . GLY A 1 117 ? -37.887 -17.849 3.553 1.00 30.35 227 GLY A C 1
ATOM 610 O O . GLY A 1 117 ? -38.978 -18.189 4.017 1.00 29.70 227 GLY A O 1
ATOM 611 N N . ILE A 1 118 ? -37.150 -16.854 4.079 1.00 28.42 228 ILE A N 1
ATOM 612 C CA . ILE A 1 118 ? -37.581 -16.049 5.232 1.00 27.42 228 ILE A CA 1
ATOM 613 C C . ILE A 1 118 ? -38.729 -15.104 4.801 1.00 31.69 228 ILE A C 1
ATOM 614 O O . ILE A 1 118 ? -39.679 -14.946 5.553 1.00 33.68 228 ILE A O 1
ATOM 619 N N . ILE A 1 119 ? -38.656 -14.517 3.596 1.00 27.55 229 ILE A N 1
ATOM 620 C CA . ILE A 1 119 ? -39.720 -13.657 3.042 1.00 29.11 229 ILE A CA 1
ATOM 621 C C . ILE A 1 119 ? -40.998 -14.496 2.902 1.00 37.33 229 ILE A C 1
ATOM 622 O O . ILE A 1 119 ? -42.080 -13.996 3.205 1.00 39.57 229 ILE A O 1
ATOM 627 N N . GLU A 1 120 ? -40.861 -15.776 2.470 1.00 34.14 230 GLU A N 1
ATOM 628 C CA . GLU A 1 120 ? -41.973 -16.717 2.260 1.00 36.31 230 GLU A CA 1
ATOM 629 C C . GLU A 1 120 ? -42.878 -16.917 3.497 1.00 42.91 230 GLU A C 1
ATOM 630 O O . GLU A 1 120 ? -44.093 -16.728 3.379 1.00 43.54 230 GLU A O 1
ATOM 636 N N . ASP A 1 121 ? -42.310 -17.302 4.664 1.00 39.25 231 ASP A N 1
ATOM 637 C CA . ASP A 1 121 ? -43.132 -17.595 5.850 1.00 39.40 231 ASP A CA 1
ATOM 638 C C . ASP A 1 121 ? -42.556 -17.053 7.187 1.00 41.53 231 ASP A C 1
ATOM 639 O O . ASP A 1 121 ? -42.951 -17.537 8.253 1.00 42.18 231 ASP A O 1
ATOM 644 N N . GLY A 1 122 ? -41.641 -16.085 7.115 1.00 35.51 232 GLY A N 1
ATOM 645 C CA . GLY A 1 122 ? -41.020 -15.471 8.291 1.00 34.47 232 GLY A CA 1
ATOM 646 C C . GLY A 1 122 ? -39.976 -16.300 9.023 1.00 36.95 232 GLY A C 1
ATOM 647 O O . GLY A 1 122 ? -39.462 -15.862 10.054 1.00 35.20 232 GLY A O 1
ATOM 648 N N . GLU A 1 123 ? -39.642 -17.496 8.500 1.00 33.69 233 GLU A N 1
ATOM 649 C CA . GLU A 1 123 ? -38.678 -18.409 9.126 1.00 32.33 233 GLU A CA 1
ATOM 650 C C . GLU A 1 123 ? -37.651 -18.911 8.152 1.00 32.68 233 GLU A C 1
ATOM 651 O O . GLU A 1 123 ? -37.925 -19.017 6.960 1.00 32.99 233 GLU A O 1
ATOM 657 N N . SER A 1 124 ? -36.486 -19.295 8.661 1.00 28.39 234 SER A N 1
ATOM 658 C CA . SER A 1 124 ? -35.443 -19.934 7.863 1.00 27.55 234 SER A CA 1
ATOM 659 C C . SER A 1 124 ? -35.422 -21.406 8.218 1.00 33.61 234 SER A C 1
ATOM 660 O O . SER A 1 124 ? -35.094 -21.737 9.365 1.00 32.89 234 SER A O 1
ATOM 663 N N . SER A 1 125 ? -35.811 -22.286 7.265 1.00 30.30 235 SER A N 1
ATOM 664 C CA . SER A 1 125 ? -35.798 -23.734 7.477 1.00 31.55 235 SER A CA 1
ATOM 665 C C . SER A 1 125 ? -34.360 -24.218 7.699 1.00 35.00 235 SER A C 1
ATOM 666 O O . SER A 1 125 ? -34.145 -25.125 8.510 1.00 35.42 235 SER A O 1
ATOM 669 N N . GLU A 1 126 ? -33.385 -23.586 7.000 1.00 30.17 236 GLU A N 1
ATOM 670 C CA . GLU A 1 126 ? -31.945 -23.891 7.086 1.00 30.07 236 GLU A CA 1
ATOM 671 C C . GLU A 1 126 ? -31.403 -23.563 8.477 1.00 31.49 236 GLU A C 1
ATOM 672 O O . GLU A 1 126 ? -30.696 -24.390 9.055 1.00 31.34 236 GLU A O 1
ATOM 678 N N . ALA A 1 127 ? -31.720 -22.364 9.017 1.00 26.23 237 ALA A N 1
ATOM 679 C CA . ALA A 1 127 ? -31.254 -21.983 10.365 1.00 25.26 237 ALA A CA 1
ATOM 680 C C . ALA A 1 127 ? -31.967 -22.824 11.459 1.00 30.24 237 ALA A C 1
ATOM 681 O O . ALA A 1 127 ? -31.352 -23.163 12.471 1.00 29.48 237 ALA A O 1
ATOM 683 N N . LYS A 1 128 ? -33.249 -23.174 11.224 1.00 32.59 238 LYS A N 1
ATOM 684 C CA . LYS A 1 128 ? -34.050 -24.021 12.118 1.00 33.16 238 LYS A CA 1
ATOM 685 C C . LYS A 1 128 ? -33.427 -25.425 12.224 1.00 34.57 238 LYS A C 1
ATOM 686 O O . LYS A 1 128 ? -33.335 -25.970 13.322 1.00 32.56 238 LYS A O 1
ATOM 689 N N . ALA A 1 129 ? -32.933 -25.977 11.099 1.00 33.17 239 ALA A N 1
ATOM 690 C CA . ALA A 1 129 ? -32.277 -27.285 11.084 1.00 33.66 239 ALA A CA 1
ATOM 691 C C . ALA A 1 129 ? -30.944 -27.233 11.847 1.00 34.94 239 ALA A C 1
ATOM 692 O O . ALA A 1 129 ? -30.614 -28.185 12.542 1.00 32.44 239 ALA A O 1
ATOM 694 N N . VAL A 1 130 ? -30.212 -26.088 11.785 1.00 31.50 240 VAL A N 1
ATOM 695 C CA . VAL A 1 130 ? -28.950 -25.953 12.528 1.00 30.36 240 VAL A CA 1
ATOM 696 C C . VAL A 1 130 ? -29.262 -25.909 14.053 1.00 31.31 240 VAL A C 1
ATOM 697 O O . VAL A 1 130 ? -28.590 -26.563 14.846 1.00 29.25 240 VAL A O 1
ATOM 701 N N . LEU A 1 131 ? -30.305 -25.161 14.444 1.00 28.84 241 LEU A N 1
ATOM 702 C CA . LEU A 1 131 ? -30.721 -25.004 15.842 1.00 28.40 241 LEU A CA 1
ATOM 703 C C . LEU A 1 131 ? -31.172 -26.323 16.479 1.00 34.69 241 LEU A C 1
ATOM 704 O O . LEU A 1 131 ? -31.084 -26.471 17.697 1.00 34.04 241 LEU A O 1
ATOM 709 N N . ASN A 1 132 ? -31.629 -27.276 15.653 1.00 33.42 242 ASN A N 1
ATOM 710 C CA . ASN A 1 132 ? -32.075 -28.600 16.079 1.00 34.04 242 ASN A CA 1
ATOM 711 C C . ASN A 1 132 ? -30.981 -29.664 15.918 1.00 38.02 242 ASN A C 1
ATOM 712 O O . ASN A 1 132 ? -31.170 -30.781 16.402 1.00 38.78 242 ASN A O 1
ATOM 717 N N . ASP A 1 133 ? -29.839 -29.323 15.279 1.00 33.47 243 ASP A N 1
ATOM 718 C CA . ASP A 1 133 ? -28.724 -30.257 15.071 1.00 33.19 243 ASP A CA 1
ATOM 719 C C . ASP A 1 133 ? -28.031 -30.550 16.400 1.00 35.02 243 ASP A C 1
ATOM 720 O O . ASP A 1 133 ? -27.734 -29.625 17.145 1.00 32.84 243 ASP A O 1
ATOM 725 N N . GLU A 1 134 ? -27.784 -31.839 16.704 1.00 33.23 244 GLU A N 1
ATOM 726 C CA . GLU A 1 134 ? -27.200 -32.223 17.987 1.00 32.55 244 GLU A CA 1
ATOM 727 C C . GLU A 1 134 ? -25.776 -31.736 18.172 1.00 33.03 244 GLU A C 1
ATOM 728 O O . GLU A 1 134 ? -25.443 -31.313 19.276 1.00 31.71 244 GLU A O 1
ATOM 734 N N . ARG A 1 135 ? -24.948 -31.766 17.119 1.00 30.03 245 ARG A N 1
ATOM 735 C CA . ARG A 1 135 ? -23.573 -31.283 17.204 1.00 29.60 245 ARG A CA 1
ATOM 736 C C . ARG A 1 135 ? -23.561 -29.766 17.452 1.00 31.55 245 ARG A C 1
ATOM 737 O O . ARG A 1 135 ? -22.808 -29.291 18.300 1.00 30.47 245 ARG A O 1
ATOM 745 N N . TYR A 1 136 ? -24.407 -29.019 16.728 1.00 27.95 246 TYR A N 1
ATOM 746 C CA . TYR A 1 136 ? -24.463 -27.571 16.877 1.00 27.18 246 TYR A CA 1
ATOM 747 C C . TYR A 1 136 ? -24.917 -27.201 18.281 1.00 27.79 246 TYR A C 1
ATOM 748 O O . TYR A 1 136 ? -24.292 -26.350 18.887 1.00 27.29 246 TYR A O 1
ATOM 757 N N . LYS A 1 137 ? -25.988 -27.831 18.787 1.00 25.04 247 LYS A N 1
ATOM 758 C CA . LYS A 1 137 ? -26.506 -27.574 20.138 1.00 25.45 247 LYS A CA 1
ATOM 759 C C . LYS A 1 137 ? -25.449 -27.836 21.217 1.00 29.40 247 LYS A C 1
ATOM 760 O O . LYS A 1 137 ? -25.290 -27.034 22.134 1.00 28.17 247 LYS A O 1
ATOM 766 N N . SER A 1 138 ? -24.727 -28.967 21.098 1.00 26.77 248 SER A N 1
ATOM 767 C CA . SER A 1 138 ? -23.675 -29.331 22.041 1.00 26.01 248 SER A CA 1
ATOM 768 C C . SER A 1 138 ? -22.534 -28.351 22.006 1.00 26.55 248 SER A C 1
ATOM 769 O O . SER A 1 138 ? -22.043 -27.994 23.067 1.00 27.40 248 SER A O 1
ATOM 772 N N . PHE A 1 139 ? -22.101 -27.914 20.813 1.00 25.53 249 PHE A N 1
ATOM 773 C CA . PHE A 1 139 ? -20.991 -26.966 20.687 1.00 28.06 249 PHE A CA 1
ATOM 774 C C . PHE A 1 139 ? -21.354 -25.619 21.325 1.00 31.96 249 PHE A C 1
ATOM 775 O O . PHE A 1 139 ? -20.527 -25.049 22.032 1.00 30.28 249 PHE A O 1
ATOM 783 N N . LYS A 1 140 ? -22.585 -25.130 21.096 1.00 28.53 250 LYS A N 1
ATOM 784 C CA . LYS A 1 140 ? -23.021 -23.858 21.669 1.00 29.42 250 LYS A CA 1
ATOM 785 C C . LYS A 1 140 ? -23.073 -23.941 23.182 1.00 32.81 250 LYS A C 1
ATOM 786 O O . LYS A 1 140 ? -22.547 -23.064 23.878 1.00 31.89 250 LYS A O 1
ATOM 792 N N . LEU A 1 141 ? -23.664 -25.022 23.687 1.00 28.32 251 LEU A N 1
ATOM 793 C CA . LEU A 1 141 ? -23.830 -25.228 25.116 1.00 26.93 251 LEU A CA 1
ATOM 794 C C . LEU A 1 141 ? -22.479 -25.389 25.818 1.00 28.27 251 LEU A C 1
ATOM 795 O O . LEU A 1 141 ? -22.253 -24.734 26.832 1.00 27.60 251 LEU A O 1
ATOM 800 N N . PHE A 1 142 ? -21.590 -26.237 25.284 1.00 23.77 252 PHE A N 1
ATOM 801 C CA . PHE A 1 142 ? -20.308 -26.502 25.943 1.00 23.44 252 PHE A CA 1
ATOM 802 C C . PHE A 1 142 ? -19.389 -25.289 25.889 1.00 26.25 252 PHE A C 1
ATOM 803 O O . PHE A 1 142 ? -18.787 -24.964 26.900 1.00 24.36 252 PHE A O 1
ATOM 811 N N . THR A 1 143 ? -19.295 -24.603 24.740 1.00 25.51 253 THR A N 1
ATOM 812 C CA . THR A 1 143 ? -18.414 -23.430 24.642 1.00 26.36 253 THR A CA 1
ATOM 813 C C . THR A 1 143 ? -18.959 -22.209 25.409 1.00 29.62 253 THR A C 1
ATOM 814 O O . THR A 1 143 ? -18.212 -21.244 25.580 1.00 29.47 253 THR A O 1
ATOM 818 N N . SER A 1 144 ? -20.213 -22.276 25.933 1.00 27.05 254 SER A N 1
ATOM 819 C CA . SER A 1 144 ? -20.797 -21.194 26.741 1.00 27.09 254 SER A CA 1
ATOM 820 C C . SER A 1 144 ? -20.091 -21.148 28.116 1.00 30.09 254 SER A C 1
ATOM 821 O O . SER A 1 144 ? -20.227 -20.178 28.853 1.00 30.67 254 SER A O 1
ATOM 824 N N . VAL A 1 145 ? -19.315 -22.206 28.440 1.00 24.97 255 VAL A N 1
ATOM 825 C CA . VAL A 1 145 ? -18.519 -22.292 29.662 1.00 23.60 255 VAL A CA 1
ATOM 826 C C . VAL A 1 145 ? -17.168 -21.583 29.395 1.00 27.76 255 VAL A C 1
ATOM 827 O O . VAL A 1 145 ? -16.508 -21.866 28.394 1.00 27.07 255 VAL A O 1
ATOM 831 N N . PHE A 1 146 ? -16.759 -20.685 30.296 1.00 24.50 256 PHE A N 1
ATOM 832 C CA . PHE A 1 146 ? -15.458 -20.038 30.217 1.00 24.84 256 PHE A CA 1
ATOM 833 C C . PHE A 1 146 ? -14.375 -21.128 30.371 1.00 29.02 256 PHE A C 1
ATOM 834 O O . PHE A 1 146 ? -14.418 -21.910 31.320 1.00 27.58 256 PHE A O 1
ATOM 842 N N . GLY A 1 147 ? -13.474 -21.214 29.397 1.00 26.14 257 GLY A N 1
ATOM 843 C CA . GLY A 1 147 ? -12.404 -22.206 29.406 1.00 26.63 257 GLY A CA 1
ATOM 844 C C . GLY A 1 147 ? -12.624 -23.375 28.468 1.00 29.67 257 GLY A C 1
ATOM 845 O O . GLY A 1 147 ? -11.730 -24.215 28.298 1.00 27.59 257 GLY A O 1
ATOM 846 N N . VAL A 1 148 ? -13.803 -23.429 27.830 1.00 25.52 258 VAL A N 1
ATOM 847 C CA . VAL A 1 148 ? -14.136 -24.497 26.890 1.00 25.78 258 VAL A CA 1
ATOM 848 C C . VAL A 1 148 ? -14.208 -23.921 25.478 1.00 31.94 258 VAL A C 1
ATOM 849 O O . VAL A 1 148 ? -15.064 -23.102 25.204 1.00 31.07 258 VAL A O 1
ATOM 853 N N . GLY A 1 149 ? -13.341 -24.402 24.599 1.00 32.55 259 GLY A N 1
ATOM 854 C CA . GLY A 1 149 ? -13.319 -23.996 23.198 1.00 33.93 259 GLY A CA 1
ATOM 855 C C . GLY A 1 149 ? -13.753 -25.135 22.294 1.00 36.90 259 GLY A C 1
ATOM 856 O O . GLY A 1 149 ? -14.255 -26.152 22.776 1.00 32.90 259 GLY A O 1
ATOM 857 N N . LEU A 1 150 ? -13.524 -24.974 20.988 1.00 35.68 260 LEU A N 1
ATOM 858 C CA . LEU A 1 150 ? -13.883 -25.913 19.932 1.00 37.01 260 LEU A CA 1
ATOM 859 C C . LEU A 1 150 ? -13.385 -27.349 20.179 1.00 37.58 260 LEU A C 1
ATOM 860 O O . LEU A 1 150 ? -14.176 -28.273 20.060 1.00 34.44 260 LEU A O 1
ATOM 865 N N . LYS A 1 151 ? -12.100 -27.525 20.523 1.00 35.09 261 LYS A N 1
ATOM 866 C CA . LYS A 1 151 ? -11.482 -28.834 20.748 1.00 34.82 261 LYS A CA 1
ATOM 867 C C . LYS A 1 151 ? -12.078 -29.586 21.946 1.00 36.45 261 LYS A C 1
ATOM 868 O O . LYS A 1 151 ? -12.410 -30.766 21.800 1.00 36.32 261 LYS A O 1
ATOM 874 N N . THR A 1 152 ? -12.221 -28.931 23.115 1.00 31.67 262 THR A N 1
ATOM 875 C CA . THR A 1 152 ? -12.796 -29.589 24.305 1.00 30.01 262 THR A CA 1
ATOM 876 C C . THR A 1 152 ? -14.299 -29.903 24.087 1.00 30.96 262 THR A C 1
ATOM 877 O O . THR A 1 152 ? -14.752 -30.983 24.471 1.00 28.60 262 THR A O 1
ATOM 881 N N . ALA A 1 153 ? -15.046 -28.998 23.424 1.00 27.22 263 ALA A N 1
ATOM 882 C CA . ALA A 1 153 ? -16.464 -29.214 23.132 1.00 26.87 263 ALA A CA 1
ATOM 883 C C . ALA A 1 153 ? -16.644 -30.440 22.224 1.00 31.14 263 ALA A C 1
ATOM 884 O O . ALA A 1 153 ? -17.557 -31.249 22.448 1.00 29.62 263 ALA A O 1
ATOM 886 N N . GLU A 1 154 ? -15.770 -30.574 21.203 1.00 28.42 264 GLU A N 1
ATOM 887 C CA . GLU A 1 154 ? -15.776 -31.701 20.257 1.00 29.07 264 GLU A CA 1
ATOM 888 C C . GLU A 1 154 ? -15.438 -33.012 20.987 1.00 31.76 264 GLU A C 1
ATOM 889 O O . GLU A 1 154 ? -16.078 -34.023 20.737 1.00 29.71 264 GLU A O 1
ATOM 893 N N . LYS A 1 155 ? -14.438 -32.976 21.888 1.00 28.14 265 LYS A N 1
ATOM 894 C CA . LYS A 1 155 ? -14.022 -34.110 22.702 1.00 27.95 265 LYS A CA 1
ATOM 895 C C . LYS A 1 155 ? -15.185 -34.615 23.556 1.00 30.60 265 LYS A C 1
ATOM 896 O O . LYS A 1 155 ? -15.473 -35.815 23.544 1.00 28.34 265 LYS A O 1
ATOM 902 N N . TRP A 1 156 ? -15.877 -33.702 24.269 1.00 28.04 266 TRP A N 1
ATOM 903 C CA . TRP A 1 156 ? -16.983 -34.091 25.149 1.00 26.50 266 TRP A CA 1
ATOM 904 C C . TRP A 1 156 ? -18.150 -34.662 24.371 1.00 28.18 266 TRP A C 1
ATOM 905 O O . TRP A 1 156 ? -18.758 -35.629 24.838 1.00 27.16 266 TRP A O 1
ATOM 916 N N . PHE A 1 157 ? -18.440 -34.105 23.175 1.00 24.33 267 PHE A N 1
ATOM 917 C CA . PHE A 1 157 ? -19.503 -34.591 22.287 1.00 23.92 267 PHE A CA 1
ATOM 918 C C . PHE A 1 157 ? -19.210 -36.032 21.851 1.00 26.85 267 PHE A C 1
ATOM 919 O O . PHE A 1 157 ? -20.092 -36.871 21.915 1.00 26.28 267 PHE A O 1
ATOM 927 N N . ARG A 1 158 ? -17.971 -36.314 21.417 1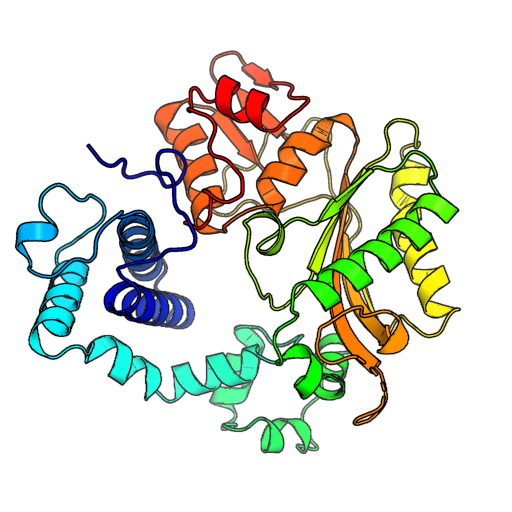.00 24.56 268 ARG A N 1
ATOM 928 C CA . ARG A 1 158 ? -17.564 -37.654 20.976 1.00 25.46 268 ARG A CA 1
ATOM 929 C C . ARG A 1 158 ? -17.483 -38.645 22.146 1.00 29.18 268 ARG A C 1
ATOM 930 O O . ARG A 1 158 ? -17.484 -39.857 21.924 1.00 28.34 268 ARG A O 1
ATOM 938 N N . MET A 1 159 ? -17.464 -38.141 23.392 1.00 27.17 269 MET A N 1
ATOM 939 C CA . MET A 1 159 ? -17.517 -39.000 24.577 1.00 26.54 269 MET A CA 1
ATOM 940 C C . MET A 1 159 ? -18.978 -39.342 24.918 1.00 29.03 269 MET A C 1
ATOM 941 O O . MET A 1 159 ? -19.233 -40.201 25.762 1.00 29.78 269 MET A O 1
ATOM 946 N N . GLY A 1 160 ? -19.916 -38.671 24.267 1.00 24.78 270 GLY A N 1
ATOM 947 C CA . GLY A 1 160 ? -21.344 -38.902 24.484 1.00 23.32 270 GLY A CA 1
ATOM 948 C C . GLY A 1 160 ? -22.018 -37.946 25.441 1.00 26.11 270 GLY A C 1
ATOM 949 O O . GLY A 1 160 ? -23.186 -38.156 25.784 1.00 26.87 270 GLY A O 1
ATOM 950 N N . PHE A 1 161 ? -21.312 -36.885 25.889 1.00 23.30 271 PHE A N 1
ATOM 951 C CA . PHE A 1 161 ? -21.929 -35.876 26.767 1.00 23.28 271 PHE A CA 1
ATOM 952 C C . PHE A 1 161 ? -22.847 -34.960 25.975 1.00 26.37 271 PHE A C 1
ATOM 953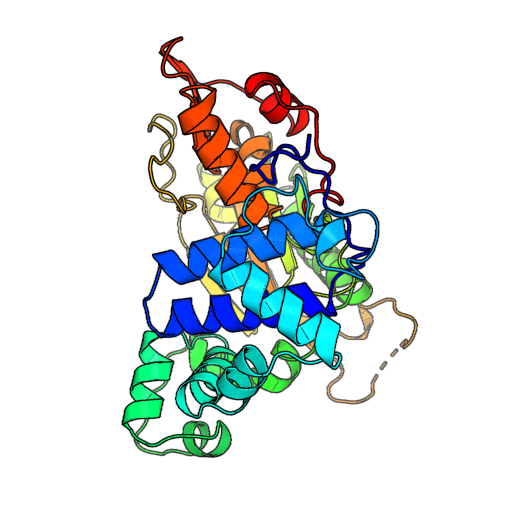 O O . PHE A 1 161 ? -22.527 -34.595 24.837 1.00 25.15 271 PHE A O 1
ATOM 961 N N . ARG A 1 162 ? -23.981 -34.575 26.584 1.00 24.19 272 ARG A N 1
ATOM 962 C CA . ARG A 1 162 ? -24.951 -33.679 25.951 1.00 24.41 272 ARG A CA 1
ATOM 963 C C . ARG A 1 162 ? -25.387 -32.568 26.884 1.00 28.45 272 ARG A C 1
ATOM 964 O O . ARG A 1 162 ? -25.971 -31.582 26.417 1.00 27.81 272 ARG A O 1
ATOM 972 N N . THR A 1 163 ? -25.146 -32.717 28.202 1.00 24.43 273 THR A N 1
ATOM 973 C CA . THR A 1 163 ? -25.587 -31.676 29.145 1.00 23.81 273 THR A CA 1
ATOM 974 C C . THR A 1 163 ? -24.445 -31.233 30.049 1.00 26.82 273 THR A C 1
ATOM 975 O O . THR A 1 163 ? -23.512 -32.000 30.294 1.00 25.58 273 THR A O 1
ATOM 979 N N . LEU A 1 164 ? -24.529 -29.990 30.559 1.00 23.69 274 LEU A N 1
ATOM 980 C CA . LEU A 1 164 ? -23.495 -29.461 31.447 1.00 23.39 274 LEU A CA 1
ATOM 981 C C . LEU A 1 164 ? -23.537 -30.168 32.812 1.00 25.83 274 LEU A C 1
ATOM 982 O O . LEU A 1 164 ? -22.488 -30.377 33.413 1.00 24.56 274 LEU A O 1
ATOM 987 N N . SER A 1 165 ? -24.738 -30.562 33.279 1.00 22.20 275 SER A N 1
ATOM 988 C CA . SER A 1 165 ? -24.887 -31.302 34.535 1.00 21.76 275 SER A CA 1
ATOM 989 C C . SER A 1 165 ? -24.111 -32.630 34.498 1.00 25.62 275 SER A 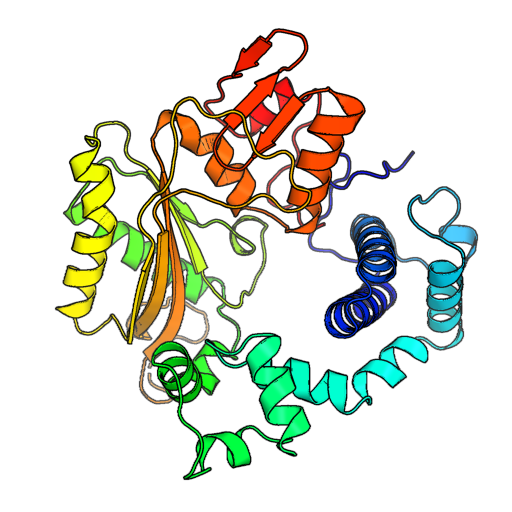C 1
ATOM 990 O O . SER A 1 165 ? -23.450 -32.992 35.486 1.00 25.15 275 SER A O 1
ATOM 993 N N . LYS A 1 166 ? -24.176 -33.355 33.351 1.00 23.29 276 LYS A N 1
ATOM 994 C CA . LYS A 1 166 ? -23.476 -34.631 33.220 1.00 23.32 276 LYS A CA 1
ATOM 995 C C . LYS A 1 166 ? -21.965 -34.404 33.135 1.00 25.57 276 LYS A C 1
ATOM 996 O O . LYS A 1 166 ? -21.202 -35.219 33.646 1.00 24.37 276 LYS A O 1
ATOM 1002 N N . ILE A 1 167 ? -21.528 -33.284 32.536 1.00 23.03 277 ILE A N 1
ATOM 1003 C CA . ILE A 1 167 ? -20.089 -32.987 32.461 1.00 22.98 277 ILE A CA 1
ATOM 1004 C C . ILE A 1 167 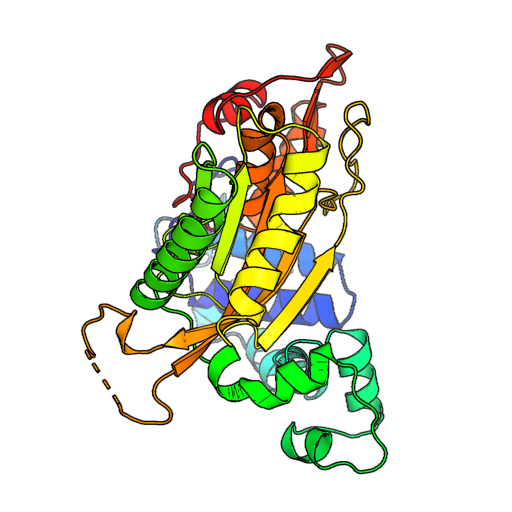? -19.529 -32.686 33.862 1.00 27.37 277 ILE A C 1
ATOM 1005 O O . ILE A 1 167 ? -18.555 -33.314 34.272 1.00 26.91 277 ILE A O 1
ATOM 1010 N N . GLN A 1 168 ? -20.161 -31.757 34.587 1.00 25.51 278 GLN A N 1
ATOM 1011 C CA . GLN A 1 168 ? -19.733 -31.285 35.918 1.00 26.60 278 GLN A CA 1
ATOM 1012 C C . GLN A 1 168 ? -19.707 -32.349 36.973 1.00 31.05 278 GLN A C 1
ATOM 1013 O O . GLN A 1 168 ? -18.887 -32.270 37.888 1.00 32.74 278 GLN A O 1
ATOM 1019 N N . SER A 1 169 ? -20.654 -33.301 36.911 1.00 24.25 279 SER A N 1
ATOM 1020 C CA . SER A 1 169 ? -20.755 -34.320 37.926 1.00 24.42 279 SER A CA 1
ATOM 1021 C C . SER A 1 169 ? -19.936 -35.568 37.591 1.00 28.76 279 SER A C 1
ATOM 1022 O O . SER A 1 169 ? -19.851 -36.456 38.426 1.00 27.82 279 SER A O 1
ATOM 1025 N N . ASP A 1 170 ? -19.312 -35.632 36.389 1.00 27.32 280 ASP A N 1
ATOM 1026 C CA . ASP A 1 170 ? -18.508 -36.791 35.971 1.00 27.10 280 ASP A CA 1
ATOM 1027 C C . ASP A 1 170 ? -17.265 -36.935 36.856 1.00 30.41 280 ASP A C 1
ATOM 1028 O O . ASP A 1 170 ? -16.620 -35.951 37.156 1.00 29.70 280 ASP A O 1
ATOM 1033 N N . LYS A 1 171 ? -16.961 -38.153 37.311 1.00 27.97 281 LYS A N 1
ATOM 1034 C CA . LYS A 1 171 ? -15.848 -38.366 38.235 1.00 28.51 281 LYS A CA 1
ATOM 1035 C C . LYS A 1 171 ? -14.530 -38.732 37.524 1.00 33.96 281 LYS A C 1
ATOM 1036 O O . LYS A 1 171 ? -13.489 -38.779 38.183 1.00 36.25 281 LYS A O 1
ATOM 1042 N N . SER A 1 172 ? -14.562 -38.950 36.198 1.00 28.99 282 SER A N 1
ATOM 1043 C CA . SER A 1 172 ? -13.369 -39.305 35.432 1.00 30.09 282 SER A CA 1
ATOM 1044 C C . SER A 1 172 ? -12.769 -38.103 34.708 1.00 32.93 282 SER A C 1
ATOM 1045 O O . SER A 1 172 ? -11.567 -38.090 34.485 1.00 32.51 282 SER A O 1
ATOM 1048 N N . LEU A 1 173 ? -13.589 -37.104 34.346 1.00 28.44 283 LEU A N 1
ATOM 1049 C CA . LEU A 1 173 ? -13.140 -35.899 33.652 1.00 28.46 283 LEU A CA 1
ATOM 1050 C C . LEU A 1 173 ? -12.182 -35.060 34.496 1.00 33.16 283 LEU A C 1
ATOM 1051 O O . LEU A 1 173 ? -12.340 -34.993 35.715 1.00 32.96 283 LEU A O 1
ATOM 1056 N N . ARG A 1 174 ? -11.171 -34.453 33.846 1.00 30.09 284 ARG A N 1
ATOM 1057 C CA . ARG A 1 174 ? -10.230 -33.539 34.492 1.00 31.26 284 ARG A CA 1
ATOM 1058 C C . ARG A 1 174 ? -10.384 -32.183 33.848 1.00 36.57 284 ARG A C 1
ATOM 1059 O O . ARG A 1 174 ? -10.354 -32.063 32.617 1.00 37.88 284 ARG A O 1
ATOM 1067 N N . PHE A 1 175 ? -10.581 -31.167 34.681 1.00 31.91 285 PHE A N 1
ATOM 1068 C CA . PHE A 1 175 ? -10.831 -29.805 34.231 1.00 30.81 285 PHE A CA 1
ATOM 1069 C C . PHE A 1 175 ? -9.649 -28.879 34.458 1.00 34.84 285 PHE A C 1
ATOM 1070 O O . PHE A 1 175 ? -8.988 -28.959 35.494 1.00 34.79 285 PHE A O 1
ATOM 1078 N N . THR A 1 176 ? -9.417 -27.964 33.499 1.00 31.43 286 THR A N 1
ATOM 1079 C CA . THR A 1 176 ? -8.384 -26.923 33.597 1.00 31.81 286 THR A CA 1
ATOM 1080 C C . THR A 1 176 ? -8.842 -25.896 34.642 1.00 35.67 286 THR A C 1
ATOM 1081 O O . THR A 1 176 ? -10.037 -25.842 34.965 1.00 34.17 286 THR A O 1
ATOM 1085 N N . GLN A 1 177 ? -7.920 -25.079 35.163 1.00 33.40 287 GLN A N 1
ATOM 1086 C CA . GLN A 1 177 ? -8.269 -24.041 36.142 1.00 34.40 287 GLN A CA 1
ATOM 1087 C C . GLN A 1 177 ? -9.288 -23.041 35.559 1.00 38.46 287 GLN A C 1
ATOM 1088 O O . GLN A 1 177 ? -10.202 -22.604 36.275 1.00 38.52 287 GLN A O 1
ATOM 1094 N N . MET A 1 178 ? -9.162 -22.735 34.244 1.00 33.85 288 MET A N 1
ATOM 1095 C CA . MET A 1 178 ? -10.065 -21.846 33.511 1.00 32.59 288 MET A CA 1
ATOM 1096 C C . MET A 1 178 ? -11.509 -22.440 33.501 1.00 33.25 288 MET A C 1
ATOM 1097 O O . MET A 1 178 ? -12.457 -21.732 33.822 1.00 30.73 288 MET A O 1
ATOM 1102 N N . GLN A 1 179 ? -11.646 -23.756 33.222 1.00 29.25 289 GLN A N 1
ATOM 1103 C CA . GLN A 1 179 ? -12.933 -24.476 33.193 1.00 27.66 289 GLN A CA 1
ATOM 1104 C C . GLN A 1 179 ? -13.589 -24.558 34.573 1.00 30.60 289 GLN A C 1
ATOM 1105 O O . GLN A 1 179 ? -14.810 -24.384 34.674 1.00 29.19 289 GLN A O 1
ATOM 1111 N N . LYS A 1 180 ? -12.786 -24.806 35.629 1.00 27.29 290 LYS A N 1
ATOM 1112 C CA . LYS A 1 180 ? -13.254 -24.844 37.025 1.00 28.20 290 LYS A CA 1
ATOM 1113 C C . LYS A 1 180 ? -13.943 -23.504 37.363 1.00 31.12 290 LYS A C 1
ATOM 1114 O O . LYS A 1 180 ? -15.066 -23.503 37.873 1.00 30.13 290 LYS A O 1
ATOM 1120 N N . ALA A 1 181 ? -13.279 -22.363 37.025 1.00 27.15 291 ALA A N 1
ATOM 1121 C CA . ALA A 1 181 ? -13.848 -21.014 37.199 1.00 26.33 291 ALA A CA 1
ATOM 1122 C C . ALA A 1 181 ? -15.097 -20.842 36.313 1.00 30.66 291 ALA A C 1
ATOM 1123 O O . ALA A 1 181 ? -16.108 -20.292 36.765 1.00 29.46 291 ALA A O 1
ATOM 1125 N N . GLY A 1 182 ? -15.035 -21.356 35.082 1.00 27.37 292 GLY A N 1
ATOM 1126 C CA . GLY A 1 182 ? -16.155 -21.315 34.145 1.00 26.12 292 GLY A CA 1
ATOM 1127 C C . GLY A 1 182 ? -17.405 -21.999 34.671 1.00 30.41 292 GLY A C 1
ATOM 1128 O O . GLY A 1 182 ? -18.517 -21.501 34.475 1.00 28.13 292 GLY A O 1
ATOM 1129 N N . PHE A 1 183 ? -17.232 -23.145 35.363 1.00 27.08 293 PHE A N 1
ATOM 1130 C CA . PHE A 1 183 ? -18.355 -23.870 35.951 1.00 26.76 293 PHE A CA 1
ATOM 1131 C C . PHE A 1 183 ? -18.811 -23.252 37.269 1.00 31.19 293 PHE A C 1
ATOM 1132 O O . PHE A 1 183 ? -20.019 -23.191 37.515 1.00 30.71 293 PHE A O 1
ATOM 1140 N N . LEU A 1 184 ? -17.862 -22.809 38.118 1.00 28.97 294 LEU A N 1
ATOM 1141 C CA . LEU A 1 184 ? -18.180 -22.215 39.427 1.00 30.39 294 LEU A CA 1
ATOM 1142 C C . LEU A 1 184 ? -19.015 -20.923 39.298 1.00 33.59 294 LEU A C 1
ATOM 1143 O O . LEU A 1 184 ? -19.929 -20.704 40.089 1.00 33.68 294 LEU A O 1
ATOM 1148 N N . TYR A 1 185 ? -18.697 -20.081 38.306 1.00 29.88 295 TYR A N 1
ATOM 1149 C CA . TYR A 1 185 ? -19.370 -18.796 38.099 1.00 29.24 295 TYR A CA 1
ATOM 1150 C C . TYR A 1 185 ? -20.262 -18.804 36.845 1.00 31.07 295 TYR A C 1
ATOM 1151 O O . TYR A 1 185 ? -20.618 -17.738 36.358 1.00 30.55 295 TYR A O 1
ATOM 1160 N N . TYR A 1 186 ? -20.668 -19.997 36.367 1.00 27.01 296 TYR A N 1
ATOM 1161 C CA . TYR A 1 186 ? -21.440 -20.184 35.133 1.00 25.84 296 TYR A CA 1
ATOM 1162 C C . TYR A 1 186 ? -22.685 -19.289 35.015 1.00 28.96 296 TYR A C 1
ATOM 1163 O O . TYR A 1 186 ? -22.826 -18.595 34.001 1.00 27.74 296 TYR A O 1
ATOM 1172 N N . GLU A 1 187 ? -23.607 -19.343 35.990 1.00 26.92 297 GLU A N 1
ATOM 1173 C CA . GLU A 1 187 ? -24.867 -18.574 35.911 1.00 27.78 297 GLU A CA 1
ATOM 1174 C C . GLU A 1 187 ? -24.621 -17.060 35.801 1.00 31.32 297 GLU A C 1
ATOM 1175 O O . GLU A 1 187 ? -25.288 -16.389 35.001 1.00 30.05 297 GLU A O 1
ATOM 1181 N N . ASP A 1 188 ? -23.635 -16.532 36.550 1.00 27.63 298 ASP A N 1
ATOM 1182 C CA . ASP A 1 188 ? -23.288 -15.108 36.472 1.00 27.06 298 ASP A CA 1
ATOM 1183 C C . ASP A 1 188 ? -22.686 -14.744 35.119 1.00 29.35 298 ASP A C 1
ATOM 1184 O O . ASP A 1 188 ? -23.086 -13.736 34.532 1.00 27.56 298 ASP A O 1
ATOM 1189 N N . LEU A 1 189 ? -21.746 -15.578 34.612 1.00 26.02 299 LEU A N 1
ATOM 1190 C CA . LEU A 1 189 ? -21.064 -15.337 33.337 1.00 26.70 299 LEU A CA 1
ATOM 1191 C C . LEU A 1 189 ? -21.998 -15.510 32.138 1.00 31.97 299 LEU A C 1
ATOM 1192 O O . LEU A 1 189 ? -21.806 -14.841 31.133 1.00 32.80 299 LEU A O 1
ATOM 1197 N N . VAL A 1 190 ? -23.019 -16.365 32.241 1.00 28.19 300 VAL A N 1
ATOM 1198 C CA . VAL A 1 190 ? -23.940 -16.547 31.120 1.00 28.72 300 VAL A CA 1
ATOM 1199 C C . VAL A 1 190 ? -25.029 -15.427 31.098 1.00 32.32 300 VAL A C 1
ATOM 1200 O O . VAL A 1 190 ? -25.640 -15.199 30.057 1.00 31.73 300 VAL A O 1
ATOM 1204 N N . SER A 1 191 ? -25.244 -14.716 32.222 1.00 29.43 301 SER A N 1
ATOM 1205 C CA . SER A 1 191 ? -26.213 -13.632 32.264 1.00 31.15 301 SER A CA 1
ATOM 1206 C C . SER A 1 191 ? -25.572 -12.386 31.648 1.00 39.12 301 SER A C 1
ATOM 1207 O O . SER A 1 191 ? -24.370 -12.179 31.814 1.00 38.77 301 SER A O 1
ATOM 1210 N N . CYS A 1 192 ? -26.342 -11.582 30.915 1.00 34.96 302 CYS A N 1
ATOM 1211 C CA . CYS A 1 192 ? -25.782 -10.398 30.237 1.00 37.58 302 CYS A CA 1
ATOM 1212 C C . CYS A 1 192 ? -25.221 -9.353 31.225 1.00 36.83 302 CYS A C 1
ATOM 1213 O O . CYS A 1 192 ? -25.900 -9.013 32.203 1.00 37.27 302 CYS A O 1
ATOM 1216 N N . VAL A 1 193 ? -24.004 -8.823 30.940 1.00 29.21 303 VAL A N 1
ATOM 1217 C CA . VAL A 1 193 ? -23.454 -7.656 31.651 1.00 26.42 303 VAL A CA 1
ATOM 1218 C C . VAL A 1 193 ? -24.205 -6.449 31.071 1.00 27.95 303 VAL A C 1
ATOM 1219 O O . VAL A 1 193 ? -24.241 -6.294 29.849 1.00 26.99 303 VAL A O 1
ATOM 1223 N N . ASN A 1 194 ? -24.840 -5.633 31.912 1.00 23.22 304 ASN A N 1
ATOM 1224 C CA . ASN A 1 194 ? -25.573 -4.470 31.416 1.00 22.47 304 ASN A CA 1
ATOM 1225 C C . ASN A 1 194 ? -24.687 -3.191 31.581 1.00 24.30 304 ASN A C 1
ATOM 1226 O O . ASN A 1 194 ? -23.576 -3.288 32.087 1.00 21.64 304 ASN A O 1
ATOM 1231 N N . ARG A 1 195 ? -25.169 -2.004 31.138 1.00 23.08 305 ARG A N 1
ATOM 1232 C CA . ARG A 1 195 ? -24.352 -0.771 31.176 1.00 21.88 305 ARG A CA 1
ATOM 1233 C C . ARG A 1 195 ? -24.062 -0.305 32.619 1.00 25.08 305 ARG A C 1
ATOM 1234 O O . ARG A 1 195 ? -22.884 -0.021 32.889 1.00 24.09 305 ARG A O 1
ATOM 1242 N N . PRO A 1 196 ? -25.032 -0.296 33.581 1.00 22.65 306 PRO A N 1
ATOM 1243 C CA . PRO A 1 196 ? -24.672 0.069 34.971 1.00 23.99 306 PRO A CA 1
ATOM 1244 C C . PRO A 1 196 ? -23.563 -0.837 35.531 1.00 26.86 306 PRO A C 1
ATOM 1245 O O . PRO A 1 196 ? -22.661 -0.320 36.186 1.00 27.16 306 PRO A O 1
ATOM 1249 N N . GLU A 1 197 ? -23.578 -2.157 35.214 1.00 23.29 307 GLU A N 1
ATOM 1250 C CA . GLU A 1 197 ? -22.518 -3.077 35.646 1.00 22.34 307 GLU A CA 1
ATOM 1251 C C . GLU A 1 197 ? -21.190 -2.742 34.971 1.00 24.30 307 GLU A C 1
ATOM 1252 O O . GLU A 1 197 ? -20.173 -2.680 35.664 1.00 23.25 307 GLU A O 1
ATOM 1258 N N . ALA A 1 198 ? -21.192 -2.493 33.631 1.00 20.43 308 ALA A N 1
ATOM 1259 C CA . ALA A 1 198 ? -19.975 -2.125 32.888 1.00 20.00 308 ALA A CA 1
ATOM 1260 C C . ALA A 1 198 ? -19.364 -0.840 33.455 1.00 24.67 308 ALA A C 1
ATOM 1261 O O . ALA A 1 198 ? -18.137 -0.753 33.621 1.00 23.82 308 ALA A O 1
ATOM 1263 N N . GLU A 1 199 ? -20.218 0.141 33.795 1.00 22.44 309 GLU A N 1
ATOM 1264 C CA . GLU A 1 199 ? -19.747 1.410 34.362 1.00 23.28 309 GLU A CA 1
ATOM 1265 C C . GLU A 1 199 ? -19.141 1.202 35.748 1.00 25.76 309 GLU A C 1
ATOM 1266 O O . GLU A 1 199 ? -18.141 1.843 36.082 1.00 23.41 309 GLU A O 1
ATOM 1272 N N . ALA A 1 200 ? -19.752 0.310 36.545 1.00 23.16 310 ALA A N 1
ATOM 1273 C CA . ALA A 1 200 ? -19.269 -0.021 37.890 1.00 23.62 310 ALA A CA 1
ATOM 1274 C C . ALA A 1 200 ? -17.895 -0.682 37.791 1.00 26.82 310 ALA A C 1
ATOM 1275 O O . ALA A 1 200 ? -17.002 -0.365 38.576 1.00 25.83 310 ALA A O 1
ATOM 1277 N N . VAL A 1 201 ? -17.711 -1.554 36.788 1.00 24.54 311 VAL A N 1
ATOM 1278 C CA . VAL A 1 201 ? -16.419 -2.201 36.522 1.00 23.76 311 VAL A CA 1
ATOM 1279 C C . VAL A 1 201 ? -15.395 -1.129 36.093 1.00 28.46 311 VAL A C 1
ATOM 1280 O O . VAL A 1 201 ? -14.268 -1.133 36.606 1.00 30.18 311 VAL A O 1
ATOM 1284 N N . SER A 1 202 ? -15.796 -0.176 35.212 1.00 24.95 312 SER A N 1
ATOM 1285 C CA . SER A 1 202 ? -14.907 0.903 34.754 1.00 25.09 312 SER A CA 1
ATOM 1286 C C . SER A 1 202 ? -14.331 1.701 35.930 1.00 31.14 312 SER A C 1
ATOM 1287 O O . SER A 1 202 ? -13.140 2.001 35.943 1.00 29.20 312 SER A O 1
ATOM 1290 N N . MET A 1 203 ? -15.183 2.013 36.919 1.00 30.46 313 MET A N 1
ATOM 1291 C CA . MET A 1 203 ? -14.813 2.726 38.139 1.00 31.87 313 MET A CA 1
ATOM 1292 C C . MET A 1 203 ? -13.756 1.935 38.916 1.00 34.96 313 MET A C 1
ATOM 1293 O O . MET A 1 203 ? -12.755 2.517 39.327 1.00 34.08 313 MET A O 1
ATOM 1298 N N . LEU A 1 204 ? -13.968 0.604 39.081 1.00 31.27 314 LEU A N 1
ATOM 1299 C CA . LEU A 1 204 ? -13.027 -0.287 39.760 1.00 32.64 314 LEU A CA 1
ATOM 1300 C C . LEU A 1 204 ? -11.676 -0.300 39.047 1.00 34.83 314 LEU A C 1
ATOM 1301 O O . LEU A 1 204 ? -10.648 -0.156 39.705 1.00 33.83 314 LEU A O 1
ATOM 1306 N N . VAL A 1 205 ? -11.685 -0.437 37.700 1.00 30.14 315 VAL A N 1
ATOM 1307 C CA . VAL A 1 205 ? -10.474 -0.470 36.877 1.00 29.50 315 VAL A CA 1
ATOM 1308 C C . VAL A 1 205 ? -9.712 0.859 37.033 1.00 33.40 315 VAL A C 1
ATOM 1309 O O . VAL A 1 205 ? -8.526 0.844 37.347 1.00 32.96 315 VAL A O 1
ATOM 1313 N N . LYS A 1 206 ? -10.397 1.998 36.839 1.00 31.45 316 LYS A N 1
ATOM 1314 C CA . LYS A 1 206 ? -9.786 3.330 36.937 1.00 32.35 316 LYS A CA 1
ATOM 1315 C C . LYS A 1 206 ? -9.197 3.571 38.330 1.00 38.09 316 LYS A C 1
ATOM 1316 O O . LYS A 1 206 ? -8.039 3.987 38.419 1.00 37.82 316 LYS A O 1
ATOM 1322 N N . GLU A 1 207 ? -9.956 3.252 39.402 1.00 35.75 317 GLU A N 1
ATOM 1323 C CA . GLU A 1 207 ? -9.504 3.410 40.797 1.00 38.10 317 GLU A CA 1
ATOM 1324 C C . GLU A 1 207 ? -8.226 2.632 41.072 1.00 41.77 317 GLU A C 1
ATOM 1325 O O . GLU A 1 207 ? -7.326 3.164 41.712 1.00 43.54 317 GLU A O 1
ATOM 1331 N N . ALA A 1 208 ? -8.144 1.382 40.593 1.00 36.09 318 ALA A N 1
ATOM 1332 C CA . ALA A 1 208 ? -6.983 0.515 40.775 1.00 36.19 318 ALA A CA 1
ATOM 1333 C C . ALA A 1 208 ? -5.782 1.013 39.961 1.00 39.93 318 ALA A C 1
ATOM 1334 O O . ALA A 1 208 ? -4.689 1.150 40.515 1.00 40.98 318 ALA A O 1
ATOM 1336 N N . VAL A 1 209 ? -5.995 1.314 38.665 1.00 34.73 319 VAL A N 1
ATOM 1337 C CA . VAL A 1 209 ? -4.954 1.759 37.733 1.00 34.61 319 VAL A CA 1
ATOM 1338 C C . VAL A 1 209 ? -4.269 3.087 38.201 1.00 41.76 319 VAL A C 1
ATOM 1339 O O . VAL A 1 209 ? -3.039 3.121 38.275 1.00 41.52 319 VAL A O 1
ATOM 1343 N N . VAL A 1 210 ? -5.050 4.147 38.531 1.00 40.03 320 VAL A N 1
ATOM 1344 C CA . VAL A 1 210 ? -4.491 5.453 38.921 1.00 41.71 320 VAL A CA 1
ATOM 1345 C C . VAL A 1 210 ? -3.737 5.387 40.269 1.00 46.79 320 VAL A C 1
ATOM 1346 O O . VAL A 1 210 ? -2.894 6.247 40.513 1.00 46.97 320 VAL A O 1
ATOM 1350 N N . THR A 1 211 ? -3.994 4.350 41.099 1.00 43.91 321 THR A N 1
ATOM 1351 C CA . THR A 1 211 ? -3.288 4.107 42.363 1.00 45.58 321 THR A CA 1
ATOM 1352 C C . THR A 1 211 ? -1.789 3.873 42.080 1.00 49.82 321 THR A C 1
ATOM 1353 O O . THR A 1 211 ? -0.947 4.317 42.861 1.00 51.74 321 THR A O 1
ATOM 1357 N N . PHE A 1 212 ? -1.464 3.204 40.949 1.00 43.31 322 PHE A N 1
ATOM 1358 C CA . PHE A 1 212 ? -0.080 2.887 40.585 1.00 43.11 322 PHE A CA 1
ATOM 1359 C C . PHE A 1 212 ? 0.476 3.820 39.475 1.00 46.63 322 PHE A C 1
ATOM 1360 O O . PHE A 1 212 ? 1.660 4.162 39.514 1.00 47.01 322 PHE A O 1
ATOM 1368 N N . LEU A 1 213 ? -0.373 4.233 38.513 1.00 41.65 323 LEU A N 1
ATOM 1369 C CA . LEU A 1 213 ? -0.044 5.142 37.404 1.00 41.02 323 LEU A CA 1
ATOM 1370 C C . LEU A 1 213 ? -1.092 6.273 37.342 1.00 41.99 323 LEU A C 1
ATOM 1371 O O . LEU A 1 213 ? -2.084 6.135 36.620 1.00 38.53 323 LEU A O 1
ATOM 1376 N N . PRO A 1 214 ? -0.893 7.407 38.061 1.00 40.06 324 PRO A N 1
ATOM 1377 C CA . PRO A 1 214 ? -1.932 8.456 38.074 1.00 39.42 324 PRO A CA 1
ATOM 1378 C C . PRO A 1 214 ? -2.197 9.154 36.738 1.00 43.21 324 PRO A C 1
ATOM 1379 O O . PRO A 1 214 ? -3.301 9.676 36.563 1.00 43.33 324 PRO A O 1
ATOM 1383 N N . ASP A 1 215 ? -1.249 9.120 35.786 1.00 39.79 325 ASP A N 1
ATOM 1384 C CA . ASP A 1 215 ? -1.444 9.738 34.468 1.00 38.97 325 ASP A CA 1
ATOM 1385 C C . ASP A 1 215 ? -2.069 8.776 33.430 1.00 40.21 325 ASP A C 1
ATOM 1386 O O . ASP A 1 215 ? -2.207 9.149 32.264 1.00 39.44 325 ASP A O 1
ATOM 1391 N N . ALA A 1 216 ? -2.381 7.535 33.828 1.00 36.08 326 ALA A N 1
ATOM 1392 C CA . ALA A 1 216 ? -2.893 6.540 32.892 1.00 33.91 326 ALA A CA 1
ATOM 1393 C C . ALA A 1 216 ? -4.267 6.876 32.355 1.00 36.12 326 ALA A C 1
ATOM 1394 O O . ALA A 1 216 ? -5.109 7.438 33.059 1.00 36.56 326 ALA A O 1
ATOM 1396 N N . LEU A 1 217 ? -4.468 6.539 31.087 1.00 31.64 327 LEU A N 1
ATOM 1397 C CA . LEU A 1 217 ? -5.715 6.701 30.357 1.00 30.92 327 LEU A CA 1
ATOM 1398 C C . LEU A 1 217 ? -6.347 5.347 30.223 1.00 34.31 327 LEU A C 1
ATOM 1399 O O . LEU A 1 217 ? -5.712 4.416 29.716 1.00 34.49 327 LEU A O 1
ATOM 1404 N N . VAL A 1 218 ? -7.570 5.212 30.739 1.00 29.47 328 VAL A N 1
ATOM 1405 C CA . VAL A 1 218 ? -8.319 3.955 30.720 1.00 27.54 328 VAL A CA 1
ATOM 1406 C C . VAL A 1 218 ? -9.560 4.163 29.850 1.00 29.82 328 VAL A C 1
ATOM 1407 O O . VAL A 1 218 ? -10.364 5.050 30.139 1.00 28.85 328 VAL A O 1
ATOM 1411 N N . THR A 1 219 ? -9.717 3.332 28.801 1.00 24.57 329 THR A N 1
ATOM 1412 C CA . THR A 1 219 ? -10.851 3.437 27.896 1.00 23.91 329 THR A CA 1
ATOM 1413 C C . THR A 1 219 ? -11.593 2.119 27.814 1.00 26.02 329 THR A C 1
ATOM 1414 O O . THR A 1 219 ? -10.984 1.098 27.518 1.00 24.52 329 THR A O 1
ATOM 1418 N N . MET A 1 220 ? -12.930 2.159 27.976 1.00 23.53 330 MET A N 1
ATOM 1419 C CA . MET A 1 220 ? -13.761 0.967 27.768 1.00 22.52 330 MET A CA 1
ATOM 1420 C C . MET A 1 220 ? -13.848 0.731 26.263 1.00 26.92 330 MET A C 1
ATOM 1421 O O . MET A 1 220 ? -14.145 1.664 25.523 1.00 28.39 330 MET A O 1
ATOM 1426 N N . THR A 1 221 ? -13.547 -0.476 25.801 1.00 22.66 331 THR A N 1
ATOM 1427 C CA . THR A 1 221 ? -13.576 -0.782 24.368 1.00 21.21 331 THR A CA 1
ATOM 1428 C C . THR A 1 221 ? -14.708 -1.801 24.089 1.00 24.10 331 THR A C 1
ATOM 1429 O O . THR A 1 221 ? -15.693 -1.829 24.824 1.00 23.77 331 THR A O 1
ATOM 1433 N N . GLY A 1 222 ? -14.561 -2.607 23.035 1.00 20.99 332 GLY A N 1
ATOM 1434 C CA . GLY A 1 222 ? -15.530 -3.635 22.654 1.00 20.17 332 GLY A CA 1
ATOM 1435 C C . GLY A 1 222 ? -16.929 -3.102 22.378 1.00 23.29 332 GLY A C 1
ATOM 1436 O O . GLY A 1 222 ? -17.105 -1.915 22.061 1.00 21.21 332 GLY A O 1
ATOM 1437 N N . GLY A 1 223 ? -17.922 -3.989 22.512 1.00 21.40 333 GLY A N 1
ATOM 1438 C CA . GLY A 1 223 ? -19.328 -3.685 22.243 1.00 20.07 333 GLY A CA 1
ATOM 1439 C C . GLY A 1 223 ? -19.911 -2.475 22.952 1.00 22.18 333 GLY A C 1
ATOM 1440 O O . GLY A 1 223 ? -20.687 -1.731 22.354 1.00 18.86 333 GLY A O 1
ATOM 1441 N N . PHE A 1 224 ? -19.570 -2.277 24.244 1.00 19.36 334 PHE A N 1
ATOM 1442 C CA . PHE A 1 224 ? -20.075 -1.151 25.018 1.00 19.87 334 PHE A CA 1
ATOM 1443 C C . PHE A 1 224 ? -19.622 0.180 24.419 1.00 24.25 334 PHE A C 1
ATOM 1444 O O . PHE A 1 224 ? -20.416 1.114 24.414 1.00 23.61 334 PHE A O 1
ATOM 1452 N N . ARG A 1 225 ? -18.384 0.245 23.841 1.00 20.01 335 ARG A N 1
ATOM 1453 C CA . ARG A 1 225 ? -17.916 1.465 23.179 1.00 18.23 335 ARG A CA 1
ATOM 1454 C C . ARG A 1 225 ? -18.711 1.716 21.890 1.00 20.60 335 ARG A C 1
ATOM 1455 O O . ARG A 1 225 ? -18.961 2.872 21.545 1.00 18.84 335 ARG A O 1
ATOM 1463 N N . ARG A 1 226 ? -19.231 0.642 21.270 1.00 18.74 336 ARG A N 1
ATOM 1464 C CA . ARG A 1 226 ? -20.032 0.722 20.045 1.00 18.20 336 ARG A CA 1
ATOM 1465 C C . ARG A 1 226 ? -21.521 1.008 20.331 1.00 21.96 336 ARG A C 1
ATOM 1466 O O . ARG A 1 226 ? -22.326 1.008 19.394 1.00 19.68 336 ARG A O 1
ATOM 1474 N N . GLY A 1 227 ? -21.868 1.213 21.597 1.00 18.65 337 GLY A N 1
ATOM 1475 C CA . GLY A 1 227 ? -23.234 1.569 21.996 1.00 18.81 337 GLY A CA 1
ATOM 1476 C C . GLY A 1 227 ? -24.110 0.441 22.498 1.00 22.19 337 GLY A C 1
ATOM 1477 O O . GLY A 1 227 ? -25.305 0.658 22.733 1.00 21.33 337 GLY A O 1
ATOM 1478 N N . LYS A 1 228 ? -23.558 -0.782 22.641 1.00 17.55 338 LYS A N 1
ATOM 1479 C CA . LYS A 1 228 ? -24.385 -1.917 23.049 1.00 18.17 338 LYS A CA 1
ATOM 1480 C C . LYS A 1 228 ? -24.899 -1.781 24.473 1.00 21.52 338 LYS A C 1
ATOM 1481 O O . LYS A 1 228 ? -24.210 -1.251 25.337 1.00 19.75 338 LYS A O 1
ATOM 1487 N N . MET A 1 229 ? -26.115 -2.262 24.697 1.00 19.02 339 MET A N 1
ATOM 1488 C CA . MET A 1 229 ? -26.737 -2.253 26.010 1.00 21.16 339 MET A CA 1
ATOM 1489 C C . MET A 1 229 ? -26.218 -3.389 26.874 1.00 26.05 339 MET A C 1
ATOM 1490 O O . MET A 1 229 ? -26.278 -3.307 28.102 1.00 25.02 339 MET A O 1
ATOM 1495 N N . THR A 1 230 ? -25.730 -4.471 26.236 1.00 23.93 340 THR A N 1
ATOM 1496 C CA . THR A 1 230 ? -25.241 -5.641 26.971 1.00 23.56 340 THR A CA 1
ATOM 1497 C C . THR A 1 230 ? -23.974 -6.181 26.340 1.00 27.96 340 THR A C 1
ATOM 1498 O O . THR A 1 230 ? -23.598 -5.768 25.238 1.00 27.16 340 THR A O 1
ATOM 1502 N N . GLY A 1 231 ? -23.332 -7.103 27.056 1.00 24.97 341 GLY A N 1
ATOM 1503 C CA . GLY A 1 231 ? -22.124 -7.796 26.616 1.00 24.61 341 GLY A CA 1
ATOM 1504 C C . GLY A 1 231 ? -21.820 -9.003 27.479 1.00 30.53 341 GLY A C 1
ATOM 1505 O O . GLY A 1 231 ? -22.397 -9.152 28.561 1.00 30.65 341 GLY A O 1
ATOM 1506 N N . HIS A 1 232 ? -20.928 -9.887 27.002 1.00 28.14 342 HIS A N 1
ATOM 1507 C CA . HIS A 1 232 ? -20.529 -11.088 27.758 1.00 30.33 342 HIS A CA 1
ATOM 1508 C C . HIS A 1 232 ? -19.377 -10.753 28.707 1.00 30.42 342 HIS A C 1
ATOM 1509 O O . HIS A 1 232 ? -19.109 -11.489 29.662 1.00 27.98 342 HIS A O 1
ATOM 1516 N N . ASP A 1 233 ? -18.678 -9.653 28.399 1.00 25.47 343 ASP A N 1
ATOM 1517 C CA . ASP A 1 233 ? -17.524 -9.162 29.138 1.00 26.34 343 ASP A CA 1
ATOM 1518 C C . ASP A 1 233 ? -17.385 -7.637 29.009 1.00 25.94 343 ASP A C 1
ATOM 1519 O O . ASP A 1 233 ? -18.134 -6.999 28.254 1.00 23.98 343 ASP A O 1
ATOM 1524 N N . VAL A 1 234 ? -16.429 -7.072 29.762 1.00 20.84 344 VAL A N 1
ATOM 1525 C CA . VAL A 1 234 ? -16.111 -5.639 29.763 1.00 20.77 344 VAL A CA 1
ATOM 1526 C C . VAL A 1 234 ? -14.614 -5.532 29.499 1.00 25.23 344 VAL A C 1
ATOM 1527 O O . VAL A 1 234 ? -13.833 -6.098 30.257 1.00 23.81 344 VAL A O 1
ATOM 1531 N N . ASP A 1 235 ? -14.233 -4.834 28.415 1.00 21.65 345 ASP A N 1
ATOM 1532 C CA . ASP A 1 235 ? -12.855 -4.714 27.958 1.00 21.07 345 ASP A CA 1
ATOM 1533 C C . ASP A 1 235 ? -12.367 -3.312 28.092 1.00 22.19 345 ASP A C 1
ATOM 1534 O O . ASP A 1 235 ? -13.136 -2.373 27.910 1.00 20.67 345 ASP A O 1
ATOM 1539 N N . PHE A 1 236 ? -11.079 -3.164 28.444 1.00 19.03 346 PHE A N 1
ATOM 1540 C CA . PHE A 1 236 ? -10.456 -1.871 28.659 1.00 19.89 346 PHE A CA 1
ATOM 1541 C C . PHE A 1 236 ? -9.085 -1.796 28.036 1.00 25.76 346 PHE A C 1
ATOM 1542 O O . PHE A 1 236 ? -8.322 -2.759 28.076 1.00 25.88 346 PHE A O 1
ATOM 1550 N N . LEU A 1 237 ? -8.762 -0.621 27.516 1.00 23.10 347 LEU A N 1
ATOM 1551 C CA . LEU A 1 237 ? -7.438 -0.318 27.010 1.00 22.79 347 LEU A CA 1
ATOM 1552 C C . LEU A 1 237 ? -6.815 0.660 28.000 1.00 24.97 347 LEU A C 1
ATOM 1553 O O . LEU A 1 237 ? -7.457 1.618 28.408 1.00 23.59 347 LEU A O 1
ATOM 1558 N N . ILE A 1 238 ? -5.611 0.361 28.453 1.00 23.45 348 ILE A N 1
ATOM 1559 C CA . ILE A 1 238 ? -4.881 1.186 29.414 1.00 22.49 348 ILE A CA 1
ATOM 1560 C C . ILE A 1 238 ? -3.587 1.625 28.748 1.00 28.50 348 ILE A C 1
ATOM 1561 O O . ILE A 1 238 ? -2.913 0.803 28.127 1.00 28.79 348 ILE A O 1
ATOM 1566 N N . THR A 1 239 ? -3.231 2.904 28.892 1.00 27.20 349 THR A N 1
ATOM 1567 C CA . THR A 1 239 ? -1.990 3.445 28.350 1.00 28.71 349 THR A CA 1
ATOM 1568 C C . THR A 1 239 ? -1.519 4.607 29.238 1.00 33.76 349 THR A C 1
ATOM 1569 O O . THR A 1 239 ? -2.336 5.238 29.902 1.00 32.85 349 THR A O 1
ATOM 1573 N N . SER A 1 240 ? -0.204 4.867 29.268 1.00 32.46 350 SER A N 1
ATOM 1574 C CA . SER A 1 240 ? 0.333 5.951 30.087 1.00 33.26 350 SER A CA 1
ATOM 1575 C C . SER A 1 240 ? 1.378 6.770 29.314 1.00 37.47 350 SER A C 1
ATOM 1576 O O . SER A 1 240 ? 2.360 6.210 28.837 1.00 37.20 350 SER A O 1
ATOM 1579 N N . PRO A 1 241 ? 1.208 8.106 29.212 1.00 36.26 351 PRO A N 1
ATOM 1580 C CA . PRO A 1 241 ? 2.191 8.900 28.453 1.00 37.32 351 PRO A CA 1
ATOM 1581 C C . PRO A 1 241 ? 3.573 9.015 29.108 1.00 44.32 351 PRO A C 1
ATOM 1582 O O . PRO A 1 241 ? 4.544 9.207 28.379 1.00 45.40 351 PRO A O 1
ATOM 1586 N N . GLU A 1 242 ? 3.688 8.873 30.445 1.00 42.22 352 GLU A N 1
ATOM 1587 C CA . GLU A 1 242 ? 4.990 9.037 31.096 1.00 44.49 352 GLU A CA 1
ATOM 1588 C C . GLU A 1 242 ? 5.599 7.741 31.689 1.00 49.59 352 GLU A C 1
ATOM 1589 O O . GLU A 1 242 ? 6.775 7.765 32.054 1.00 50.59 352 GLU A O 1
ATOM 1591 N N . ALA A 1 243 ? 4.842 6.619 31.756 1.00 45.96 353 ALA A N 1
ATOM 1592 C CA . ALA A 1 243 ? 5.363 5.357 32.301 1.00 46.12 353 ALA A CA 1
ATOM 1593 C C . ALA A 1 243 ? 6.560 4.821 31.504 1.00 50.66 353 ALA A C 1
ATOM 1594 O O . ALA A 1 243 ? 6.620 4.969 30.284 1.00 48.99 353 ALA A O 1
ATOM 1596 N N . THR A 1 244 ? 7.497 4.177 32.202 1.00 50.25 354 THR A N 1
ATOM 1597 C CA . THR A 1 244 ? 8.667 3.548 31.579 1.00 51.26 354 THR A CA 1
ATOM 1598 C C . THR A 1 244 ? 8.253 2.178 30.996 1.00 54.88 354 THR A C 1
ATOM 1599 O O . THR A 1 244 ? 7.114 1.748 31.211 1.00 51.20 354 THR A O 1
ATOM 1603 N N . GLU A 1 245 ? 9.183 1.481 30.293 1.00 53.76 355 GLU A N 1
ATOM 1604 C CA . GLU A 1 245 ? 8.938 0.142 29.731 1.00 53.09 355 GLU A CA 1
ATOM 1605 C C . GLU A 1 245 ? 8.622 -0.849 30.854 1.00 56.28 355 GLU A C 1
ATOM 1606 O O . GLU A 1 245 ? 7.702 -1.657 30.712 1.00 54.53 355 GLU A O 1
ATOM 1608 N N . ASP A 1 246 ? 9.354 -0.741 31.989 1.00 53.84 356 ASP A N 1
ATOM 1609 C CA . ASP A 1 246 ? 9.172 -1.591 33.165 1.00 53.63 356 ASP A CA 1
ATOM 1610 C C . ASP A 1 246 ? 7.878 -1.258 33.896 1.00 54.07 356 ASP A C 1
ATOM 1611 O O . ASP A 1 246 ? 7.181 -2.184 34.300 1.00 51.43 356 ASP A O 1
ATOM 1616 N N . GLU A 1 247 ? 7.564 0.047 34.090 1.00 50.57 357 GLU A N 1
ATOM 1617 C CA . GLU A 1 247 ? 6.323 0.479 34.752 1.00 49.83 357 GLU A CA 1
ATOM 1618 C C . GLU A 1 247 ? 5.098 -0.032 33.988 1.00 49.64 357 GLU A C 1
ATOM 1619 O O . GLU A 1 247 ? 4.152 -0.523 34.606 1.00 46.55 357 GLU A O 1
ATOM 1625 N N . GLU A 1 248 ? 5.148 0.057 32.637 1.00 46.74 358 GLU A N 1
ATOM 1626 C CA . GLU A 1 248 ? 4.118 -0.426 31.711 1.00 45.51 358 GLU A CA 1
ATOM 1627 C C . GLU A 1 248 ? 3.905 -1.917 31.860 1.00 46.13 358 GLU A C 1
ATOM 1628 O O . GLU A 1 248 ? 2.777 -2.385 31.731 1.00 45.37 358 GLU A O 1
ATOM 1634 N N . GLN A 1 249 ? 4.999 -2.664 32.092 1.00 39.96 359 GLN A N 1
ATOM 1635 C CA . GLN A 1 249 ? 4.975 -4.110 32.232 1.00 38.78 359 GLN A CA 1
ATOM 1636 C C . GLN A 1 249 ? 4.365 -4.521 33.585 1.00 41.60 359 GLN A C 1
ATOM 1637 O O . GLN A 1 249 ? 3.644 -5.516 33.650 1.00 40.35 359 GLN A O 1
ATOM 1643 N N . GLN A 1 250 ? 4.670 -3.774 34.651 1.00 37.89 360 GLN A N 1
ATOM 1644 C CA . GLN A 1 250 ? 4.259 -4.126 36.010 1.00 38.30 360 GLN A CA 1
ATOM 1645 C C . GLN A 1 250 ? 2.814 -3.719 36.387 1.00 40.28 360 GLN A C 1
ATOM 1646 O O . GLN A 1 250 ? 2.283 -4.277 37.344 1.00 40.16 360 GLN A O 1
ATOM 1652 N N . LEU A 1 251 ? 2.201 -2.755 35.689 1.00 35.59 361 LEU A N 1
ATOM 1653 C CA . LEU A 1 251 ? 0.871 -2.263 36.063 1.00 35.28 361 LEU A CA 1
ATOM 1654 C C . LEU A 1 251 ? -0.203 -3.366 36.214 1.00 37.78 361 LEU A C 1
ATOM 1655 O O . LEU A 1 251 ? -0.909 -3.367 37.230 1.00 37.20 361 LEU A O 1
ATOM 1660 N N . LEU A 1 252 ? -0.346 -4.280 35.227 1.00 33.28 362 LEU A N 1
ATOM 1661 C CA . LEU A 1 252 ? -1.393 -5.320 35.307 1.00 31.86 362 LEU A CA 1
ATOM 1662 C C . LEU A 1 252 ? -1.146 -6.276 36.496 1.00 36.95 362 LEU A C 1
ATOM 1663 O O . LEU A 1 252 ? -2.111 -6.702 37.136 1.00 35.61 362 LEU A O 1
ATOM 1668 N N . HIS A 1 253 ? 0.137 -6.551 36.829 1.00 35.31 363 HIS A N 1
ATOM 1669 C CA . HIS A 1 253 ? 0.514 -7.370 37.987 1.00 36.42 363 HIS A CA 1
ATOM 1670 C C . HIS A 1 253 ? 0.145 -6.631 39.289 1.00 39.13 363 HIS A C 1
ATOM 1671 O O . HIS A 1 253 ? -0.440 -7.242 40.174 1.00 39.11 363 HIS A O 1
ATOM 1678 N N . LYS A 1 254 ? 0.443 -5.313 39.385 1.00 35.71 364 LYS A N 1
ATOM 1679 C CA . LYS A 1 254 ? 0.125 -4.495 40.574 1.00 36.26 364 LYS A CA 1
ATOM 1680 C C . LYS A 1 254 ? -1.397 -4.399 40.810 1.00 38.66 364 LYS A C 1
ATOM 1681 O O . LYS A 1 254 ? -1.867 -4.582 41.936 1.00 38.87 364 LYS A O 1
ATOM 1687 N N . VAL A 1 255 ? -2.153 -4.139 39.746 1.00 33.82 365 VAL A N 1
ATOM 1688 C CA . VAL A 1 255 ? -3.606 -3.965 39.803 1.00 33.74 365 VAL A CA 1
ATOM 1689 C C . VAL A 1 255 ? -4.300 -5.278 40.212 1.00 37.36 365 VAL A C 1
ATOM 1690 O O . VAL A 1 255 ? -5.209 -5.239 41.049 1.00 37.92 365 VAL A O 1
ATOM 1694 N N . THR A 1 256 ? -3.855 -6.424 39.665 1.00 33.17 366 THR A N 1
ATOM 1695 C CA . THR A 1 256 ? -4.462 -7.719 39.976 1.00 32.63 366 THR A CA 1
ATOM 1696 C C . THR A 1 256 ? -4.067 -8.172 41.397 1.00 38.83 366 THR A C 1
ATOM 1697 O O . THR A 1 256 ? -4.904 -8.764 42.085 1.00 37.97 366 THR A O 1
ATOM 1701 N N . ASP A 1 257 ? -2.826 -7.870 41.858 1.00 37.68 367 ASP A N 1
ATOM 1702 C CA . ASP A 1 257 ? -2.408 -8.215 43.234 1.00 39.28 367 ASP A CA 1
ATOM 1703 C C . ASP A 1 257 ? -3.255 -7.429 44.249 1.00 44.05 367 ASP A C 1
ATOM 1704 O O . ASP A 1 257 ? -3.691 -7.991 45.251 1.00 44.38 367 ASP A O 1
ATOM 1709 N N . PHE A 1 258 ? -3.536 -6.144 43.944 1.00 40.49 368 PHE A N 1
ATOM 1710 C CA . PHE A 1 258 ? -4.370 -5.255 44.756 1.00 40.87 368 PHE A CA 1
ATOM 1711 C C . PHE A 1 258 ? -5.787 -5.843 44.893 1.00 42.78 368 PHE A C 1
ATOM 1712 O O . PHE A 1 258 ? -6.313 -5.902 46.002 1.00 42.83 368 PHE A O 1
ATOM 1720 N N . TRP A 1 259 ? -6.378 -6.306 43.776 1.00 36.65 369 TRP A N 1
ATOM 1721 C CA . TRP A 1 259 ? -7.706 -6.932 43.761 1.00 35.18 369 TRP A CA 1
ATOM 1722 C C . TRP A 1 259 ? -7.704 -8.283 44.492 1.00 38.19 369 TRP A C 1
ATOM 1723 O O . TRP A 1 259 ? -8.679 -8.599 45.176 1.00 36.71 369 TRP A O 1
ATOM 1734 N N . LYS A 1 260 ? -6.602 -9.062 44.366 1.00 36.26 370 LYS A N 1
ATOM 1735 C CA . LYS A 1 260 ? -6.427 -10.350 45.055 1.00 38.10 370 LYS A CA 1
ATOM 1736 C C . LYS A 1 260 ? -6.445 -10.121 46.574 1.00 45.44 370 LYS A C 1
ATOM 1737 O O . LYS A 1 260 ? -7.119 -10.862 47.292 1.00 46.37 370 LYS A O 1
ATOM 1743 N N . GLN A 1 261 ? -5.755 -9.053 47.040 1.00 43.09 371 GLN A N 1
ATOM 1744 C CA . GLN A 1 261 ? -5.705 -8.631 48.444 1.00 45.38 371 GLN A CA 1
ATOM 1745 C C . GLN A 1 261 ? -7.091 -8.214 48.961 1.00 49.28 371 GLN A C 1
ATOM 1746 O O . GLN A 1 261 ? -7.411 -8.479 50.122 1.00 51.44 371 GLN A O 1
ATOM 1752 N N A GLN A 1 262 ? -7.898 -7.561 48.102 0.50 43.66 372 GLN A N 1
ATOM 1753 N N B GLN A 1 262 ? -7.898 -7.569 48.107 0.50 43.97 372 GLN A N 1
ATOM 1754 C CA A GLN A 1 262 ? -9.247 -7.087 48.432 0.50 42.99 372 GLN A CA 1
ATOM 1755 C CA B GLN A 1 262 ? -9.243 -7.103 48.450 0.50 43.46 372 GLN A CA 1
ATOM 1756 C C A GLN A 1 262 ? -10.287 -8.225 48.379 0.50 46.79 372 GLN A C 1
ATOM 1757 C C B GLN A 1 262 ? -10.274 -8.243 48.417 0.50 47.02 372 GLN A C 1
ATOM 1758 O O A GLN A 1 262 ? -11.398 -8.057 48.889 0.50 46.85 372 GLN A O 1
ATOM 1759 O O B GLN A 1 262 ? -11.364 -8.095 48.974 0.50 47.13 372 GLN A O 1
ATOM 1770 N N . GLY A 1 263 ? -9.916 -9.355 47.774 1.00 42.55 373 GLY A N 1
ATOM 1771 C CA . GLY A 1 263 ? -10.777 -10.528 47.631 1.00 41.53 373 GLY A CA 1
ATOM 1772 C C . GLY A 1 263 ? -11.745 -10.385 46.473 1.00 43.97 373 GLY A C 1
ATOM 1773 O O . GLY A 1 263 ? -12.857 -10.925 46.516 1.00 43.68 373 GLY A O 1
ATOM 1774 N N . LEU A 1 264 ? -11.321 -9.659 45.417 1.00 38.62 374 LEU A N 1
ATOM 1775 C CA . LEU A 1 264 ? -12.148 -9.376 44.239 1.00 36.12 374 LEU A CA 1
ATOM 1776 C C . LEU A 1 264 ? -11.711 -10.163 43.007 1.00 37.98 374 LEU A C 1
ATOM 1777 O O . LEU A 1 264 ? -12.457 -10.232 42.029 1.00 35.33 374 LEU A O 1
ATOM 1782 N N . LEU A 1 265 ? -10.507 -10.758 43.054 1.00 34.05 375 LEU A N 1
ATOM 1783 C CA . LEU A 1 265 ? -9.964 -11.510 41.938 1.00 32.56 375 LEU A CA 1
ATOM 1784 C C . LEU A 1 265 ? -10.421 -12.959 42.026 1.00 35.87 375 LEU A C 1
ATOM 1785 O O . LEU A 1 265 ? -9.933 -13.724 42.860 1.00 36.39 375 LEU A O 1
ATOM 1790 N N . LEU A 1 266 ? -11.376 -13.321 41.165 1.00 29.93 376 LEU A N 1
ATOM 1791 C CA . LEU A 1 266 ? -11.939 -14.670 41.130 1.00 29.66 376 LEU A CA 1
ATOM 1792 C C . LEU A 1 266 ? -11.159 -15.560 40.152 1.00 32.74 376 LEU A C 1
ATOM 1793 O O . LEU A 1 266 ? -11.095 -16.771 40.338 1.00 30.97 376 LEU A O 1
ATOM 1798 N N . TYR A 1 267 ? -10.594 -14.957 39.101 1.00 28.56 377 TYR A N 1
ATOM 1799 C CA . TYR A 1 267 ? -9.769 -15.649 38.107 1.00 29.09 377 TYR A CA 1
ATOM 1800 C C . TYR A 1 267 ? -8.816 -14.644 37.491 1.00 31.96 377 TYR A C 1
ATOM 1801 O O . TYR A 1 267 ? -9.200 -13.503 37.280 1.00 29.51 377 TYR A O 1
ATOM 1810 N N . CYS A 1 268 ? -7.581 -15.069 37.171 1.00 31.67 378 CYS A N 1
ATOM 1811 C CA . CYS A 1 268 ? -6.613 -14.162 36.546 1.00 31.93 378 CYS A CA 1
ATOM 1812 C C . CYS A 1 268 ? -5.627 -14.933 35.695 1.00 36.13 378 CYS A C 1
ATOM 1813 O O . CYS A 1 268 ? -5.027 -15.892 36.174 1.00 35.77 378 CYS A O 1
ATOM 1816 N N . ASP A 1 269 ? -5.432 -14.483 34.448 1.00 31.70 379 ASP A N 1
ATOM 1817 C CA . ASP A 1 269 ? -4.455 -15.019 33.501 1.00 31.72 379 ASP A CA 1
ATOM 1818 C C . ASP A 1 269 ? -3.823 -13.828 32.807 1.00 33.49 379 ASP A C 1
ATOM 1819 O O . ASP A 1 269 ? -4.524 -13.106 32.098 1.00 29.11 379 ASP A O 1
ATOM 1824 N N . ILE A 1 270 ? -2.521 -13.584 33.060 1.00 31.03 380 ILE A N 1
ATOM 1825 C CA . ILE A 1 270 ? -1.813 -12.453 32.458 1.00 31.04 380 ILE A CA 1
ATOM 1826 C C . ILE A 1 270 ? -0.931 -12.988 31.337 1.00 35.07 380 ILE A C 1
ATOM 1827 O O . ILE A 1 270 ? -0.091 -13.864 31.572 1.00 34.37 380 ILE A O 1
ATOM 1832 N N . LEU A 1 271 ? -1.125 -12.457 30.126 1.00 32.11 381 LEU A N 1
ATOM 1833 C CA . LEU A 1 271 ? -0.319 -12.810 28.961 1.00 33.02 381 LEU A CA 1
ATOM 1834 C C . LEU A 1 271 ? 0.696 -11.714 28.758 1.00 35.87 381 LEU A C 1
ATOM 1835 O O . LEU A 1 271 ? 0.322 -10.568 28.491 1.00 34.58 381 LEU A O 1
ATOM 1840 N N . GLU A 1 272 ? 1.984 -12.054 28.884 1.00 32.51 382 GLU A N 1
ATOM 1841 C CA . GLU A 1 272 ? 3.053 -11.078 28.714 1.00 32.97 382 GLU A CA 1
ATOM 1842 C C . GLU A 1 272 ? 3.096 -10.611 27.279 1.00 35.71 382 GLU A C 1
ATOM 1843 O O . GLU A 1 272 ? 2.681 -11.333 26.367 1.00 33.13 382 GLU A O 1
ATOM 1849 N N . SER A 1 273 ? 3.561 -9.384 27.086 1.00 34.17 383 SER A N 1
ATOM 1850 C CA . SER A 1 273 ? 3.678 -8.790 25.768 1.00 34.25 383 SER A CA 1
ATOM 1851 C C . SER A 1 273 ? 4.743 -9.500 24.925 1.00 38.37 383 SER A C 1
ATOM 1852 O O . SER A 1 273 ? 5.771 -9.925 25.442 1.00 38.25 383 SER A O 1
ATOM 1855 N N . THR A 1 274 ? 4.471 -9.628 23.627 1.00 34.92 384 THR A N 1
ATOM 1856 C CA . THR A 1 274 ? 5.403 -10.164 22.634 1.00 35.88 384 THR A CA 1
ATOM 1857 C C . THR A 1 274 ? 5.551 -9.065 21.548 1.00 40.70 384 THR A C 1
ATOM 1858 O O . THR A 1 274 ? 6.043 -9.321 20.447 1.00 41.20 384 THR A O 1
ATOM 1862 N N . PHE A 1 275 ? 5.115 -7.827 21.898 1.00 36.21 385 PHE A N 1
ATOM 1863 C CA . PHE A 1 275 ? 5.146 -6.636 21.056 1.00 35.38 385 PHE A CA 1
ATOM 1864 C C . PHE A 1 275 ? 6.541 -6.344 20.577 1.00 40.07 385 PHE A C 1
ATOM 1865 O O . PHE A 1 275 ? 7.484 -6.362 21.372 1.00 41.87 385 PHE A O 1
ATOM 1873 N N . GLU A 1 276 ? 6.667 -6.054 19.278 1.00 36.54 386 GLU A N 1
ATOM 1874 C CA . GLU A 1 276 ? 7.943 -5.677 18.654 1.00 37.03 386 GLU A CA 1
ATOM 1875 C C . GLU A 1 276 ? 7.770 -4.312 17.997 1.00 38.92 386 GLU A C 1
ATOM 1876 O O . GLU A 1 276 ? 7.029 -4.176 17.023 1.00 37.33 386 GLU A O 1
ATOM 1882 N N . LYS A 1 277 ? 8.457 -3.303 18.550 1.00 36.78 387 LYS A N 1
ATOM 1883 C CA . LYS A 1 277 ? 8.419 -1.904 18.130 1.00 36.06 387 LYS A CA 1
ATOM 1884 C C . LYS A 1 277 ? 8.662 -1.713 16.626 1.00 36.39 387 LYS A C 1
ATOM 1885 O O . LYS A 1 277 ? 7.990 -0.886 16.022 1.00 34.15 387 LYS A O 1
ATOM 1891 N N . PHE A 1 278 ? 9.592 -2.474 16.025 1.00 33.98 388 PHE A N 1
ATOM 1892 C CA . PHE A 1 278 ? 9.935 -2.256 14.616 1.00 34.53 388 PHE A CA 1
ATOM 1893 C C . PHE A 1 278 ? 9.521 -3.396 13.649 1.00 40.37 388 PHE A C 1
ATOM 1894 O O . PHE A 1 278 ? 9.988 -3.408 12.502 1.00 39.64 388 PHE A O 1
ATOM 1902 N N . LYS A 1 279 ? 8.605 -4.292 14.067 1.00 39.67 389 LYS A N 1
ATOM 1903 C CA . LYS A 1 279 ? 8.132 -5.351 13.158 1.00 40.24 389 LYS A CA 1
ATOM 1904 C C . LYS A 1 279 ? 7.035 -4.803 12.215 1.00 45.61 389 LYS A C 1
ATOM 1905 O O . LYS A 1 279 ? 6.210 -3.982 12.637 1.00 45.08 389 LYS A O 1
ATOM 1911 N N . GLN A 1 280 ? 6.991 -5.296 10.964 1.00 44.22 390 GLN A N 1
ATOM 1912 C CA . GLN A 1 280 ? 5.930 -4.947 10.005 1.00 44.29 390 GLN A CA 1
ATOM 1913 C C . GLN A 1 280 ? 4.561 -5.488 10.530 1.00 47.38 390 GLN A C 1
ATOM 1914 O O . GLN A 1 280 ? 4.558 -6.534 11.178 1.00 46.27 390 GLN A O 1
ATOM 1920 N N . PRO A 1 281 ? 3.407 -4.813 10.292 1.00 44.60 391 PRO A N 1
ATOM 1921 C CA . PRO A 1 281 ? 2.122 -5.351 10.775 1.00 44.05 391 PRO A CA 1
ATOM 1922 C C . PRO A 1 281 ? 1.756 -6.664 10.092 1.00 50.72 391 PRO A C 1
ATOM 1923 O O . PRO A 1 281 ? 2.289 -6.987 9.027 1.00 48.50 391 PRO A O 1
ATOM 1927 N N . SER A 1 282 ? 0.872 -7.433 10.738 1.00 52.34 392 SER A N 1
ATOM 1928 C CA . SER A 1 282 ? 0.406 -8.754 10.302 1.00 54.15 392 SER A CA 1
ATOM 1929 C C . SER A 1 282 ? -0.186 -8.749 8.884 1.00 61.40 392 SER A C 1
ATOM 1930 O O . SER A 1 282 ? -0.840 -7.784 8.473 1.00 60.50 392 SER A O 1
ATOM 1933 N N . ARG A 1 283 ? 0.072 -9.842 8.148 1.00 61.61 393 ARG A N 1
ATOM 1934 C CA . ARG A 1 283 ? -0.428 -10.103 6.793 1.00 63.54 393 ARG A CA 1
ATOM 1935 C C . ARG A 1 283 ? -1.701 -10.995 6.864 1.00 68.82 393 ARG A C 1
ATOM 1936 O O . ARG A 1 283 ? -2.478 -11.040 5.906 1.00 68.90 393 ARG A O 1
ATOM 1944 N N . LYS A 1 284 ? -1.905 -11.677 8.019 1.00 65.32 394 LYS A N 1
ATOM 1945 C CA . LYS A 1 284 ? -3.024 -12.579 8.320 1.00 65.44 394 LYS A CA 1
ATOM 1946 C C . LYS A 1 284 ? -4.395 -11.914 8.171 1.00 69.42 394 LYS A C 1
ATOM 1947 O O . LYS A 1 284 ? -4.531 -10.713 8.420 1.00 67.92 394 LYS A O 1
ATOM 1953 N N . VAL A 1 285 ? -5.415 -12.719 7.788 1.00 67.08 395 VAL A N 1
ATOM 1954 C CA . VAL A 1 285 ? -6.811 -12.290 7.645 1.00 66.57 395 VAL A CA 1
ATOM 1955 C C . VAL A 1 285 ? -7.352 -11.842 9.012 1.00 68.56 395 VAL A C 1
ATOM 1956 O O . VAL A 1 285 ? -7.982 -10.781 9.119 1.00 66.74 395 VAL A O 1
ATOM 1958 N N . ASP A 1 286 ? -7.044 -12.638 10.058 1.00 64.67 396 ASP A N 1
ATOM 1959 C CA . ASP A 1 286 ? -7.371 -12.371 11.456 1.00 63.09 396 ASP A CA 1
ATOM 1960 C C . ASP A 1 286 ? -6.049 -12.145 12.205 1.00 65.66 396 ASP A C 1
ATOM 1961 O O . ASP A 1 286 ? -5.321 -13.101 12.493 1.00 66.63 396 ASP A O 1
ATOM 1963 N N . ALA A 1 287 ? -5.699 -10.869 12.427 1.00 59.77 397 ALA A N 1
ATOM 1964 C CA . ALA A 1 287 ? -4.442 -10.475 13.062 1.00 58.98 397 ALA A CA 1
ATOM 1965 C C . ALA A 1 287 ? -4.439 -10.740 14.571 1.00 60.00 397 ALA A C 1
ATOM 1966 O O . ALA A 1 287 ? -5.450 -10.526 15.245 1.00 59.16 397 ALA A O 1
ATOM 1968 N N . LEU A 1 288 ? -3.281 -11.189 15.093 1.00 54.81 398 LEU A N 1
ATOM 1969 C CA . LEU A 1 288 ? -3.061 -11.466 16.516 1.00 52.86 398 LEU A CA 1
ATOM 1970 C C . LEU A 1 288 ? -2.609 -10.200 17.250 1.00 51.71 398 LEU A C 1
ATOM 1971 O O . LEU A 1 288 ? -1.924 -9.352 16.661 1.00 49.89 398 LEU A O 1
ATOM 1976 N N . ASP A 1 289 ? -2.992 -10.076 18.537 1.00 44.51 399 ASP A N 1
ATOM 1977 C CA . ASP A 1 289 ? -2.608 -8.925 19.362 1.00 41.16 399 ASP A CA 1
ATOM 1978 C C . ASP A 1 289 ? -1.439 -9.346 20.270 1.00 39.93 399 ASP A C 1
ATOM 1979 O O . ASP A 1 289 ? -1.551 -10.298 21.044 1.00 37.41 399 ASP A O 1
ATOM 1984 N N . HIS A 1 290 ? -0.323 -8.625 20.165 1.00 36.02 400 HIS A N 1
ATOM 1985 C CA . HIS A 1 290 ? 0.897 -8.948 20.895 1.00 36.76 400 HIS A CA 1
ATOM 1986 C C . HIS A 1 290 ? 1.072 -8.116 22.171 1.00 36.24 400 HIS A C 1
ATOM 1987 O O . HIS A 1 290 ? 2.071 -8.308 22.865 1.00 36.70 400 HIS A O 1
ATOM 1994 N N . PHE A 1 291 ? 0.109 -7.218 22.500 1.00 30.65 401 PHE A N 1
ATOM 1995 C CA . PHE A 1 291 ? 0.240 -6.395 23.709 1.00 29.16 401 PHE A CA 1
ATOM 1996 C C . PHE A 1 291 ? 0.011 -7.212 24.971 1.00 32.04 401 PHE A C 1
ATOM 1997 O O . PHE A 1 291 ? -0.668 -8.232 24.922 1.00 32.20 401 PHE A O 1
ATOM 2005 N N . GLN A 1 292 ? 0.568 -6.744 26.105 1.00 28.76 402 GLN A N 1
ATOM 2006 C CA . GLN A 1 292 ? 0.345 -7.366 27.401 1.00 27.71 402 GLN A CA 1
ATOM 2007 C C . GLN A 1 292 ? -1.151 -7.276 27.737 1.00 29.66 402 GLN A C 1
ATOM 2008 O O . GLN A 1 292 ? -1.767 -6.214 27.583 1.00 27.38 402 GLN A O 1
ATOM 2014 N N . LYS A 1 293 ? -1.742 -8.400 28.152 1.00 26.90 403 LYS A N 1
ATOM 2015 C CA . LYS A 1 293 ? -3.170 -8.402 28.463 1.00 25.77 403 LYS A CA 1
ATOM 2016 C C . LYS A 1 293 ? -3.488 -9.383 29.565 1.00 31.21 403 LYS A C 1
ATOM 2017 O O . LYS A 1 293 ? -2.658 -10.239 29.897 1.00 31.46 403 LYS A O 1
ATOM 2023 N N . CYS A 1 294 ? -4.684 -9.244 30.149 1.00 29.28 404 CYS A N 1
ATOM 2024 C CA . CYS A 1 294 ? -5.125 -10.183 31.167 1.00 30.27 404 CYS A CA 1
ATOM 2025 C C . CYS A 1 294 ? -6.593 -10.454 31.011 1.00 31.06 404 CYS A C 1
ATOM 2026 O O . CYS A 1 294 ? -7.365 -9.564 30.637 1.00 28.91 404 CYS A O 1
ATOM 2029 N N . PHE A 1 295 ? -6.953 -11.718 31.228 1.00 28.04 405 PHE A N 1
ATOM 2030 C CA . PHE A 1 295 ? -8.307 -12.250 31.182 1.00 27.41 405 PHE A CA 1
ATOM 2031 C C . PHE A 1 295 ? -8.697 -12.529 32.603 1.00 29.39 405 PHE A C 1
ATOM 2032 O O . PHE A 1 295 ? -8.028 -13.298 33.294 1.00 28.36 405 PHE A O 1
ATOM 2040 N N . LEU A 1 296 ? -9.683 -11.795 33.085 1.00 25.70 406 LEU A N 1
ATOM 2041 C CA . LEU A 1 296 ? -10.076 -11.859 34.486 1.00 25.63 406 LEU A CA 1
ATOM 2042 C C . LEU A 1 296 ? -11.532 -12.163 34.704 1.00 26.38 406 LEU A C 1
ATOM 2043 O O . LEU A 1 296 ? -12.374 -11.977 33.820 1.00 23.16 406 LEU A O 1
ATOM 2048 N N . ILE A 1 297 ? -11.819 -12.580 35.931 1.00 24.11 407 ILE A N 1
ATOM 2049 C CA . ILE A 1 297 ? -13.158 -12.698 36.496 1.00 23.72 407 ILE A CA 1
ATOM 2050 C C . ILE A 1 297 ? -13.098 -11.876 37.776 1.00 28.85 407 ILE A C 1
ATOM 2051 O O . ILE A 1 297 ? -12.273 -12.178 38.648 1.00 27.51 407 ILE A O 1
ATOM 2056 N N . LEU A 1 298 ? -13.909 -10.809 37.860 1.00 27.69 408 LEU A N 1
ATOM 2057 C CA . LEU A 1 298 ? -13.919 -9.970 39.049 1.00 29.75 408 LEU A CA 1
ATOM 2058 C C . LEU A 1 298 ? -15.202 -10.122 39.831 1.00 32.14 408 LEU A C 1
ATOM 2059 O O . LEU A 1 298 ? -16.263 -10.331 39.239 1.00 29.91 408 LEU A O 1
ATOM 2064 N N . LYS A 1 299 ? -15.107 -9.940 41.157 1.00 28.16 409 LYS A N 1
ATOM 2065 C CA . LYS A 1 299 ? -16.255 -9.948 42.059 1.00 28.56 409 LYS A CA 1
ATOM 2066 C C . LYS A 1 299 ? -16.823 -8.523 42.095 1.00 32.17 409 LYS A C 1
ATOM 2067 O O . LYS A 1 299 ? -16.154 -7.608 42.573 1.00 32.44 409 LYS A O 1
ATOM 2073 N N . LEU A 1 300 ? -18.023 -8.325 41.524 1.00 28.87 410 LEU A N 1
ATOM 2074 C CA . LEU A 1 300 ? -18.667 -7.020 41.484 1.00 28.63 410 LEU A CA 1
ATOM 2075 C C . LEU A 1 300 ? -19.781 -6.943 42.539 1.00 32.41 410 LEU A C 1
ATOM 2076 O O . LEU A 1 300 ? -20.859 -7.520 42.362 1.00 30.79 410 LEU A O 1
ATOM 2081 N N . ASP A 1 301 ? -19.511 -6.227 43.640 1.00 31.03 411 ASP A N 1
ATOM 2082 C CA . ASP A 1 301 ? -20.488 -6.054 44.719 1.00 32.21 411 ASP A CA 1
ATOM 2083 C C . ASP A 1 301 ? -21.685 -5.256 44.214 1.00 33.38 411 ASP A C 1
ATOM 2084 O O . ASP A 1 301 ? -21.504 -4.296 43.462 1.00 28.99 411 ASP A O 1
ATOM 2089 N N . HIS A 1 302 ? -22.906 -5.664 44.616 1.00 34.01 412 HIS A N 1
ATOM 2090 C CA . HIS A 1 302 ? -24.160 -5.033 44.176 1.00 35.43 412 HIS A CA 1
ATOM 2091 C C . HIS A 1 302 ? -24.211 -3.531 44.527 1.00 37.19 412 HIS A C 1
ATOM 2092 O O . HIS A 1 302 ? -24.744 -2.750 43.739 1.00 33.99 412 HIS A O 1
ATOM 2099 N N . GLY A 1 303 ? -23.626 -3.151 45.669 1.00 35.15 413 GLY A N 1
ATOM 2100 C CA . GLY A 1 303 ? -23.590 -1.775 46.155 1.00 36.07 413 GLY A CA 1
ATOM 2101 C C . GLY A 1 303 ? -22.890 -0.799 45.233 1.00 39.68 413 GLY A C 1
ATOM 2102 O O . GLY A 1 303 ? -23.190 0.393 45.260 1.00 42.12 413 GLY A O 1
ATOM 2103 N N . ARG A 1 304 ? -21.976 -1.302 44.391 1.00 33.99 414 ARG A N 1
ATOM 2104 C CA . ARG A 1 304 ? -21.197 -0.524 43.421 1.00 33.08 414 ARG A CA 1
ATOM 2105 C C . ARG A 1 304 ? -21.981 -0.212 42.131 1.00 34.05 414 ARG A C 1
ATOM 2106 O O . ARG A 1 304 ? -21.580 0.670 41.362 1.00 30.61 414 ARG A O 1
ATOM 2114 N N . VAL A 1 305 ? -23.084 -0.940 41.897 1.00 30.76 415 VAL A N 1
ATOM 2115 C CA . VAL A 1 305 ? -23.903 -0.822 40.690 1.00 29.81 415 VAL A CA 1
ATOM 2116 C C . VAL A 1 305 ? -25.043 0.171 40.936 1.00 34.82 415 VAL A C 1
ATOM 2117 O O . VAL A 1 305 ? -25.847 -0.035 41.836 1.00 35.38 415 VAL A O 1
ATOM 2121 N N . HIS A 1 306 ? -25.100 1.253 40.143 1.00 33.14 416 HIS A N 1
ATOM 2122 C CA . HIS A 1 306 ? -26.155 2.268 40.266 1.00 35.02 416 HIS A CA 1
ATOM 2123 C C . HIS A 1 306 ? -27.130 2.083 39.106 1.00 37.61 416 HIS A C 1
ATOM 2124 O O . HIS A 1 306 ? -26.977 2.664 38.033 1.00 36.56 416 HIS A O 1
ATOM 2131 N N . SER A 1 307 ? -28.100 1.196 39.317 1.00 34.28 417 SER A N 1
ATOM 2132 C CA . SER A 1 307 ? -29.095 0.843 38.304 1.00 33.36 417 SER A CA 1
ATOM 2133 C C . SER A 1 307 ? -30.492 1.181 38.793 1.00 40.94 417 SER A C 1
ATOM 2134 O O . SER A 1 307 ? -30.652 1.748 39.878 1.00 40.51 417 SER A O 1
ATOM 2137 N N . GLU A 1 308 ? -31.499 0.810 38.002 1.00 41.22 418 GLU A N 1
ATOM 2138 C CA . GLU A 1 308 ? -32.912 0.996 38.341 1.00 44.61 418 GLU A CA 1
ATOM 2139 C C . GLU A 1 308 ? -33.336 -0.014 39.428 1.00 55.32 418 GLU A C 1
ATOM 2140 O O . GLU A 1 308 ? -34.224 0.280 40.225 1.00 56.30 418 GLU A O 1
ATOM 2146 N N . LYS A 1 309 ? -32.706 -1.207 39.440 1.00 55.97 419 LYS A N 1
ATOM 2147 C CA . LYS A 1 309 ? -32.965 -2.261 40.426 1.00 58.57 419 LYS A CA 1
ATOM 2148 C C . LYS A 1 309 ? -31.916 -2.153 41.549 1.00 65.83 419 LYS A C 1
ATOM 2149 O O . LYS A 1 309 ? -31.036 -3.011 41.677 1.00 65.36 419 LYS A O 1
ATOM 2155 N N . SER A 1 310 ? -31.997 -1.054 42.335 1.00 64.39 420 SER A N 1
ATOM 2156 C CA . SER A 1 310 ? -31.088 -0.746 43.444 1.00 96.83 420 SER A CA 1
ATOM 2157 C C . SER A 1 310 ? -31.785 0.119 44.490 1.00 135.69 420 SER A C 1
ATOM 2158 O O . SER A 1 310 ? -31.924 -0.289 45.642 1.00 100.90 420 SER A O 1
ATOM 2160 N N . GLN A 1 313 ? -28.400 -8.501 48.909 1.00 71.48 423 GLN A N 1
ATOM 2161 C CA . GLN A 1 313 ? -29.513 -7.794 48.273 1.00 71.05 423 GLN A CA 1
ATOM 2162 C C . GLN A 1 313 ? -30.653 -8.779 47.915 1.00 73.05 423 GLN A C 1
ATOM 2163 O O . GLN A 1 313 ? -31.534 -9.011 48.744 1.00 73.76 423 GLN A O 1
ATOM 2165 N N . GLU A 1 314 ? -30.629 -9.357 46.698 1.00 66.82 424 GLU A N 1
ATOM 2166 C CA . GLU A 1 314 ? -31.611 -10.344 46.251 1.00 65.64 424 GLU A CA 1
ATOM 2167 C C . GLU A 1 314 ? -31.088 -11.757 46.556 1.00 65.69 424 GLU A C 1
ATOM 2168 O O . GLU A 1 314 ? -31.823 -12.586 47.106 1.00 67.42 424 GLU A O 1
ATOM 2170 N N . GLY A 1 315 ? -29.812 -11.985 46.244 1.00 56.41 425 GLY A N 1
ATOM 2171 C CA . GLY A 1 315 ? -29.119 -13.245 46.474 1.00 54.57 425 GLY A CA 1
ATOM 2172 C C . GLY A 1 315 ? -27.842 -13.074 47.273 1.00 53.58 425 GLY A C 1
ATOM 2173 O O . GLY A 1 315 ? -27.875 -12.527 48.380 1.00 53.60 425 GLY A O 1
ATOM 2174 N N . LYS A 1 316 ? -26.702 -13.531 46.706 1.00 45.80 426 LYS A N 1
ATOM 2175 C CA . LYS A 1 316 ? -25.373 -13.473 47.343 1.00 44.32 426 LYS A CA 1
ATOM 2176 C C . LYS A 1 316 ? -24.841 -12.031 47.527 1.00 44.74 426 LYS A C 1
ATOM 2177 O O . LYS A 1 316 ? -23.939 -11.825 48.340 1.00 45.77 426 LYS A O 1
ATOM 2183 N N . GLY A 1 317 ? -25.390 -11.070 46.786 1.00 37.93 427 GLY A N 1
ATOM 2184 C CA . GLY A 1 317 ? -25.018 -9.658 46.875 1.00 36.81 427 GLY A CA 1
ATOM 2185 C C . GLY A 1 317 ? -23.860 -9.220 46.002 1.00 38.73 427 GLY A C 1
ATOM 2186 O O . GLY A 1 317 ? -23.334 -8.119 46.177 1.00 38.61 427 GLY A O 1
ATOM 2187 N N . TRP A 1 318 ? -23.442 -10.077 45.063 1.00 33.58 428 TRP A N 1
ATOM 2188 C CA . TRP A 1 318 ? -22.361 -9.788 44.116 1.00 31.61 428 TRP A CA 1
ATOM 2189 C C . TRP A 1 318 ? -22.564 -10.593 42.834 1.00 34.60 428 TRP A C 1
ATOM 2190 O O . TRP A 1 318 ? -23.357 -11.546 42.818 1.00 35.50 428 TRP A O 1
ATOM 2201 N N . LYS A 1 319 ? -21.854 -10.205 41.764 1.00 28.26 429 LYS A N 1
ATOM 2202 C CA . LYS A 1 319 ? -21.925 -10.851 40.460 1.00 26.58 429 LYS A CA 1
ATOM 2203 C C . LYS A 1 319 ? -20.523 -11.021 39.894 1.00 29.14 429 LYS A C 1
ATOM 2204 O O . LYS A 1 319 ? -19.715 -10.089 39.977 1.00 28.00 429 LYS A O 1
ATOM 2210 N N . ALA A 1 320 ? -20.218 -12.232 39.375 1.00 25.39 430 ALA A N 1
ATOM 2211 C CA . ALA A 1 320 ? -18.951 -12.521 38.704 1.00 24.99 430 ALA A CA 1
ATOM 2212 C C . ALA A 1 320 ? -19.022 -11.885 37.309 1.00 27.88 430 ALA A C 1
ATOM 2213 O O . ALA A 1 320 ? -20.061 -11.976 36.640 1.00 26.45 430 ALA A O 1
ATOM 2215 N N . ILE A 1 321 ? -17.967 -11.150 36.928 1.00 24.03 431 ILE A N 1
ATOM 2216 C CA . ILE A 1 321 ? -17.919 -10.437 35.652 1.00 23.37 431 ILE A CA 1
ATOM 2217 C C . ILE A 1 321 ? -16.626 -10.753 34.934 1.00 27.27 431 ILE A C 1
ATOM 2218 O O . ILE A 1 321 ? -15.554 -10.624 35.517 1.00 26.30 431 ILE A O 1
ATOM 2223 N N . ARG A 1 322 ? -16.725 -11.108 33.652 1.00 25.15 432 ARG A N 1
ATOM 2224 C CA . ARG A 1 322 ? -15.550 -11.320 32.819 1.00 24.64 432 ARG A CA 1
ATOM 2225 C C . ARG A 1 322 ? -15.009 -9.937 32.409 1.00 26.32 432 ARG A C 1
ATOM 2226 O O . ARG A 1 322 ? -15.765 -9.092 31.936 1.00 25.94 432 ARG A O 1
ATOM 2234 N N . VAL A 1 323 ? -13.728 -9.683 32.683 1.00 22.63 433 VAL A N 1
ATOM 2235 C CA . VAL A 1 323 ? -13.068 -8.408 32.383 1.00 21.94 433 VAL A CA 1
ATOM 2236 C C . VAL A 1 323 ? -11.755 -8.678 31.662 1.00 24.51 433 VAL A C 1
ATOM 2237 O O . VAL A 1 323 ? -10.966 -9.489 32.132 1.00 22.55 433 VAL A O 1
ATOM 2241 N N . ASP A 1 324 ? -11.484 -7.943 30.579 1.00 23.20 434 ASP A N 1
ATOM 2242 C CA . ASP A 1 324 ? -10.176 -8.022 29.920 1.00 23.66 434 ASP A CA 1
ATOM 2243 C C . ASP A 1 324 ? -9.499 -6.670 29.972 1.00 24.82 434 ASP A C 1
ATOM 2244 O O . ASP A 1 324 ? -10.127 -5.653 29.688 1.00 22.90 434 ASP A O 1
ATOM 2249 N N . LEU A 1 325 ? -8.206 -6.659 30.311 1.00 22.83 435 LEU A N 1
ATOM 2250 C CA . LEU A 1 325 ? -7.411 -5.431 30.349 1.00 22.53 435 LEU A CA 1
ATOM 2251 C C . LEU A 1 325 ? -6.274 -5.580 29.383 1.00 28.42 435 LEU A C 1
ATOM 2252 O O . LEU A 1 325 ? -5.646 -6.645 29.344 1.00 28.25 435 LEU A O 1
ATOM 2257 N N . VAL A 1 326 ? -6.020 -4.535 28.596 1.00 25.51 436 VAL A N 1
ATOM 2258 C CA . VAL A 1 326 ? -4.931 -4.487 27.609 1.00 24.69 436 VAL A CA 1
ATOM 2259 C C . VAL A 1 326 ? -4.089 -3.262 27.905 1.00 27.25 436 VAL A C 1
ATOM 2260 O O . VAL A 1 326 ? -4.639 -2.166 28.067 1.00 24.80 436 VAL A O 1
ATOM 2264 N N . MET A 1 327 ? -2.753 -3.443 27.980 1.00 25.51 437 MET A N 1
ATOM 2265 C CA . MET A 1 327 ? -1.806 -2.361 28.219 1.00 27.48 437 MET A CA 1
ATOM 2266 C C . MET A 1 327 ? -0.993 -2.160 26.948 1.00 32.57 437 MET A C 1
ATOM 2267 O O . MET A 1 327 ? -0.427 -3.122 26.422 1.00 33.20 437 MET A O 1
ATOM 2272 N N . CYS A 1 328 ? -0.959 -0.943 26.426 1.00 29.17 438 CYS A N 1
ATOM 2273 C CA . CYS A 1 328 ? -0.179 -0.712 25.220 1.00 29.10 438 CYS A CA 1
ATOM 2274 C C . CYS A 1 328 ? 0.764 0.480 25.384 1.00 32.13 438 CYS A C 1
ATOM 2275 O O . CYS A 1 328 ? 0.479 1.367 26.201 1.00 30.89 438 CYS A O 1
ATOM 2278 N N . PRO A 1 329 ? 1.861 0.545 24.578 1.00 29.58 439 PRO A N 1
ATOM 2279 C CA . PRO A 1 329 ? 2.718 1.737 24.592 1.00 29.79 439 PRO A CA 1
ATOM 2280 C C . PRO A 1 329 ? 1.928 2.950 24.128 1.00 32.86 439 PRO A C 1
ATOM 2281 O O . PRO A 1 329 ? 1.068 2.838 23.239 1.00 30.43 439 PRO A O 1
ATOM 2285 N N . TYR A 1 330 ? 2.203 4.105 24.735 1.00 30.27 440 TYR A N 1
ATOM 2286 C CA . TYR A 1 330 ? 1.470 5.333 24.460 1.00 30.33 440 TYR A CA 1
ATOM 2287 C C . TYR A 1 330 ? 1.324 5.676 22.976 1.00 31.55 440 TYR A C 1
ATOM 2288 O O . TYR A 1 330 ? 0.237 6.082 22.585 1.00 28.04 440 TYR A O 1
ATOM 2297 N N . ASP A 1 331 ? 2.401 5.541 22.170 1.00 29.96 441 ASP A N 1
ATOM 2298 C CA . ASP A 1 331 ? 2.381 5.914 20.752 1.00 29.59 441 ASP A CA 1
ATOM 2299 C C . ASP A 1 331 ? 1.511 4.996 19.892 1.00 30.57 441 ASP A C 1
ATOM 2300 O O . ASP A 1 331 ? 1.168 5.386 18.781 1.00 30.55 441 ASP A O 1
ATOM 2305 N N . ARG A 1 332 ? 1.139 3.802 20.389 1.00 25.31 442 ARG A N 1
ATOM 2306 C CA . ARG A 1 332 ? 0.304 2.870 19.610 1.00 23.69 442 ARG A CA 1
ATOM 2307 C C . ARG A 1 332 ? -1.153 2.861 20.086 1.00 25.24 442 ARG A C 1
ATOM 2308 O O . ARG A 1 332 ? -1.946 2.050 19.601 1.00 22.93 442 ARG A O 1
ATOM 2316 N N . ARG A 1 333 ? -1.512 3.765 21.022 1.00 23.29 443 ARG A N 1
ATOM 2317 C CA . ARG A 1 333 ? -2.853 3.790 21.617 1.00 22.89 443 ARG A CA 1
ATOM 2318 C C . ARG A 1 333 ? -3.998 3.908 20.594 1.00 25.32 443 ARG A C 1
ATOM 2319 O O . ARG A 1 333 ? -5.037 3.314 20.831 1.00 23.90 443 ARG A O 1
ATOM 2327 N N . ALA A 1 334 ? -3.814 4.627 19.472 1.00 23.20 444 ALA A N 1
ATOM 2328 C CA . ALA A 1 334 ? -4.892 4.761 18.481 1.00 21.66 444 ALA A CA 1
ATOM 2329 C C . ALA A 1 334 ? -5.097 3.447 17.722 1.00 24.43 444 ALA A C 1
ATOM 2330 O O . ALA A 1 334 ? -6.240 3.087 17.406 1.00 21.74 444 ALA A O 1
ATOM 2332 N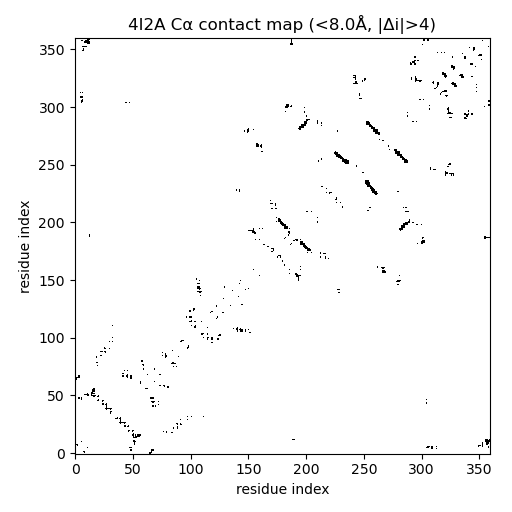 N . PHE A 1 335 ? -4.003 2.750 17.392 1.00 21.66 445 PHE A N 1
ATOM 2333 C CA . PHE A 1 335 ? -4.122 1.465 16.676 1.00 20.85 445 PHE A CA 1
ATOM 2334 C C . PHE A 1 335 ? -4.772 0.407 17.557 1.00 23.11 445 PHE A C 1
ATOM 2335 O O . PHE A 1 335 ? -5.575 -0.396 17.064 1.00 21.24 445 PHE A O 1
ATOM 2343 N N . ALA A 1 336 ? -4.387 0.368 18.846 1.00 20.82 446 ALA A N 1
ATOM 2344 C CA . ALA A 1 336 ? -4.927 -0.593 19.814 1.00 21.67 446 ALA A CA 1
ATOM 2345 C C . ALA A 1 336 ? -6.420 -0.324 20.053 1.00 23.73 446 ALA A C 1
ATOM 2346 O O . ALA A 1 336 ? -7.216 -1.257 20.019 1.00 22.54 446 ALA A O 1
ATOM 2348 N N . LEU A 1 337 ? -6.794 0.958 20.268 1.00 21.54 447 LEU A N 1
ATOM 2349 C CA . LEU A 1 337 ? -8.189 1.379 20.474 1.00 20.03 447 LEU A CA 1
ATOM 2350 C C . LEU A 1 337 ? -9.059 0.946 19.285 1.00 23.31 447 LEU A C 1
ATOM 2351 O O . LEU A 1 337 ? -10.131 0.380 19.467 1.00 22.30 447 LEU A O 1
ATOM 2356 N N . LEU A 1 338 ? -8.575 1.217 18.070 1.00 21.37 448 LEU A N 1
ATOM 2357 C CA . LEU A 1 338 ? -9.252 0.837 16.837 1.00 20.63 448 LEU A CA 1
ATOM 2358 C C . LEU A 1 338 ? -9.451 -0.679 16.750 1.00 24.79 448 LEU A C 1
ATOM 2359 O O . LEU A 1 338 ? -10.567 -1.114 16.459 1.00 22.97 448 LEU A O 1
ATOM 2364 N N . GLY A 1 339 ? -8.410 -1.463 17.048 1.00 22.21 449 GLY A N 1
ATOM 2365 C CA . GLY A 1 339 ? -8.534 -2.917 17.018 1.00 22.16 449 GLY A CA 1
ATOM 2366 C C . GLY A 1 339 ? -9.452 -3.477 18.088 1.00 26.29 449 GLY A C 1
ATOM 2367 O O . GLY A 1 339 ? -10.234 -4.385 17.810 1.00 29.14 449 GLY A O 1
ATOM 2368 N N . TRP A 1 340 ? -9.405 -2.919 19.310 1.00 20.37 450 TRP A N 1
ATOM 2369 C CA . TRP A 1 340 ? -10.220 -3.445 20.409 1.00 20.20 450 TRP A CA 1
ATOM 2370 C C . TRP A 1 340 ? -11.654 -2.922 20.410 1.00 21.66 450 TRP A C 1
ATOM 2371 O O . TRP A 1 340 ? -12.481 -3.456 21.153 1.00 21.33 450 TRP A O 1
ATOM 2382 N N . THR A 1 341 ? -11.967 -1.889 19.600 1.00 17.40 451 THR A N 1
ATOM 2383 C CA . THR A 1 341 ? -13.355 -1.385 19.592 1.00 15.45 451 THR A CA 1
ATOM 2384 C C . THR A 1 341 ? -14.239 -2.329 18.777 1.00 21.00 451 THR A C 1
ATOM 2385 O O . THR A 1 341 ? -15.423 -2.475 19.084 1.00 22.94 451 THR A O 1
ATOM 2389 N N . GLY A 1 342 ? -13.672 -2.920 17.736 1.00 22.01 452 GLY A N 1
ATOM 2390 C CA . GLY A 1 342 ? -14.389 -3.836 16.852 1.00 21.72 452 GLY A CA 1
ATOM 2391 C C . GLY A 1 342 ? -15.392 -3.135 15.932 1.00 21.76 452 GLY A C 1
ATOM 2392 O O . GLY A 1 342 ? -15.237 -1.948 15.640 1.00 20.38 452 GLY A O 1
ATOM 2393 N N . SER A 1 343 ? -16.449 -3.833 15.454 1.00 16.58 453 SER A N 1
ATOM 2394 C CA . SER A 1 343 ? -16.768 -5.250 15.662 1.00 17.68 453 SER A CA 1
ATOM 2395 C C . SER A 1 343 ? -15.731 -6.145 14.982 1.00 23.33 453 SER A C 1
ATOM 2396 O O . SER A 1 343 ? -14.867 -5.629 14.259 1.00 22.20 453 SER A O 1
ATOM 2399 N N . ARG A 1 344 ? -15.824 -7.487 15.168 1.00 21.73 454 ARG A N 1
ATOM 2400 C CA . ARG A 1 344 ? -14.859 -8.391 14.504 1.00 23.89 454 ARG A CA 1
ATOM 2401 C C . ARG A 1 344 ? -14.928 -8.221 12.964 1.00 26.22 454 ARG A C 1
ATOM 2402 O O . ARG A 1 344 ? -13.887 -8.145 12.332 1.00 24.45 454 ARG A O 1
ATOM 2410 N N . GLN A 1 345 ? -16.141 -8.121 12.382 1.00 23.65 455 GLN A N 1
ATOM 2411 C CA . GLN A 1 345 ? -16.297 -7.948 10.926 1.00 23.70 455 GLN A CA 1
ATOM 2412 C C . GLN A 1 345 ? -15.750 -6.602 10.450 1.00 24.38 455 GLN A C 1
ATOM 2413 O O . GLN A 1 345 ? -15.167 -6.537 9.364 1.00 24.78 455 GLN A O 1
ATOM 2419 N N . PHE A 1 346 ? -15.959 -5.532 11.237 1.00 19.01 456 PHE A N 1
ATOM 2420 C CA . PHE A 1 346 ? -15.429 -4.213 10.891 1.00 17.23 456 PHE A CA 1
ATOM 2421 C C . PHE A 1 346 ? -13.888 -4.287 10.832 1.00 21.74 456 PHE A C 1
ATOM 2422 O O . PHE A 1 346 ? -13.298 -3.738 9.914 1.00 19.65 456 PHE A O 1
ATOM 2430 N N . GLU A 1 347 ? -13.261 -4.974 11.812 1.00 22.41 457 GLU A N 1
ATOM 2431 C CA . GLU A 1 347 ? -11.779 -5.126 11.871 1.00 23.16 457 GLU A CA 1
ATOM 2432 C C . GLU A 1 347 ? -11.250 -5.903 10.672 1.00 25.43 457 GLU A C 1
ATOM 2433 O O . GLU A 1 347 ? -10.255 -5.491 10.065 1.00 25.45 457 GLU A O 1
ATOM 2439 N N . ARG A 1 348 ? -11.911 -7.031 10.334 1.00 22.48 458 ARG A N 1
ATOM 2440 C CA . ARG A 1 348 ? -11.530 -7.864 9.182 1.00 22.88 458 ARG A CA 1
ATOM 2441 C C . ARG A 1 348 ? -11.541 -7.041 7.896 1.00 25.80 458 ARG A C 1
ATOM 2442 O O . ARG A 1 348 ? -10.548 -7.065 7.153 1.00 24.47 458 ARG A O 1
ATOM 2450 N N . ASP A 1 349 ? -12.643 -6.281 7.654 1.00 21.43 459 ASP A N 1
ATOM 2451 C CA . ASP A 1 349 ? -12.762 -5.475 6.438 1.00 22.05 459 ASP A CA 1
ATOM 2452 C C . ASP A 1 349 ? -11.804 -4.295 6.410 1.00 24.76 459 ASP A C 1
ATOM 2453 O O . ASP A 1 349 ? -11.314 -3.974 5.333 1.00 24.81 459 ASP A O 1
ATOM 2458 N N . LEU A 1 350 ? -11.514 -3.671 7.567 1.00 21.38 460 LEU A N 1
ATOM 2459 C CA . LEU A 1 350 ? -10.527 -2.587 7.663 1.00 22.35 460 LEU A CA 1
ATOM 2460 C C . LEU A 1 350 ? -9.159 -3.065 7.163 1.00 24.46 460 LEU A C 1
ATOM 2461 O O . LEU A 1 350 ? -8.498 -2.392 6.369 1.00 22.60 460 LEU A O 1
ATOM 2466 N N . ARG A 1 351 ? -8.737 -4.240 7.654 1.00 22.63 461 ARG A N 1
ATOM 2467 C CA . ARG A 1 351 ? -7.434 -4.815 7.304 1.00 23.28 461 ARG A CA 1
ATOM 2468 C C . ARG A 1 351 ? -7.417 -5.274 5.828 1.00 26.56 461 ARG A C 1
ATOM 2469 O O . ARG A 1 351 ? -6.415 -5.094 5.143 1.00 25.15 461 ARG A O 1
ATOM 2477 N N . ARG A 1 352 ? -8.537 -5.827 5.346 1.00 23.33 462 ARG A N 1
ATOM 2478 C CA . ARG A 1 352 ? -8.681 -6.267 3.954 1.00 24.37 462 ARG A CA 1
ATOM 2479 C C . ARG A 1 352 ? -8.643 -5.047 3.006 1.00 26.47 462 ARG A C 1
ATOM 2480 O O . ARG A 1 352 ? -7.912 -5.074 2.015 1.00 27.36 462 ARG A O 1
ATOM 2488 N N . TYR A 1 353 ? -9.415 -3.990 3.316 1.00 21.83 463 TYR A N 1
ATOM 2489 C CA . TYR A 1 353 ? -9.382 -2.731 2.555 1.00 21.91 463 TYR A CA 1
ATOM 2490 C C . TYR A 1 353 ? -7.947 -2.158 2.542 1.00 26.10 463 TYR A C 1
ATOM 2491 O O . TYR A 1 353 ? -7.438 -1.817 1.476 1.00 26.16 463 TYR A O 1
ATOM 2500 N N . ALA A 1 354 ? -7.294 -2.053 3.716 1.00 21.98 464 ALA A N 1
ATOM 2501 C CA . ALA A 1 354 ? -5.913 -1.515 3.784 1.00 22.69 464 ALA A CA 1
ATOM 2502 C C . ALA A 1 354 ? -4.975 -2.263 2.816 1.00 28.48 464 ALA A C 1
ATOM 2503 O O . ALA A 1 354 ? -4.267 -1.623 2.027 1.00 28.59 464 ALA A O 1
ATOM 2505 N N . THR A 1 355 ? -5.035 -3.608 2.813 1.00 26.76 465 THR A N 1
ATOM 2506 C CA . THR A 1 355 ? -4.178 -4.441 1.960 1.00 28.39 465 THR A CA 1
ATOM 2507 C C . THR A 1 355 ? -4.520 -4.325 0.469 1.00 33.67 465 THR A C 1
ATOM 2508 O O . THR A 1 355 ? -3.655 -3.954 -0.314 1.00 33.50 465 THR A O 1
ATOM 2512 N N . HIS A 1 356 ? -5.755 -4.673 0.088 1.00 32.39 466 HIS A N 1
ATOM 2513 C CA . HIS A 1 356 ? -6.193 -4.757 -1.295 1.00 34.51 466 HIS A CA 1
ATOM 2514 C C . HIS A 1 356 ? -6.379 -3.411 -1.984 1.00 35.74 466 HIS A C 1
ATOM 2515 O O . HIS A 1 356 ? -6.096 -3.326 -3.180 1.00 37.22 466 HIS A O 1
ATOM 2522 N N . GLU A 1 357 ? -6.888 -2.381 -1.271 1.00 28.18 467 GLU A N 1
ATOM 2523 C CA . GLU A 1 357 ? -7.155 -1.088 -1.901 1.00 27.96 467 GLU A CA 1
ATOM 2524 C C . GLU A 1 357 ? -6.044 -0.049 -1.734 1.00 31.25 467 GLU A C 1
ATOM 2525 O O . GLU A 1 357 ? -5.915 0.801 -2.602 1.00 32.66 467 GLU A O 1
ATOM 2531 N N . ARG A 1 358 ? -5.292 -0.066 -0.627 1.00 26.04 468 ARG A N 1
ATOM 2532 C CA . ARG A 1 358 ? -4.278 0.966 -0.354 0.50 24.16 468 ARG A CA 1
ATOM 2533 C C . ARG A 1 358 ? -2.845 0.459 -0.302 1.00 32.40 468 ARG A C 1
ATOM 2534 O O . ARG A 1 358 ? -1.926 1.272 -0.130 1.00 32.77 468 ARG A O 1
ATOM 2542 N N . LYS A 1 359 ? -2.628 -0.871 -0.411 1.00 29.68 469 LYS A N 1
ATOM 2543 C CA . LYS A 1 359 ? -1.305 -1.495 -0.306 1.00 29.57 469 LYS A CA 1
ATOM 2544 C C . LYS A 1 359 ? -0.666 -1.080 1.043 1.00 30.79 469 LYS A C 1
ATOM 2545 O O . LYS A 1 359 ? 0.505 -0.712 1.128 1.00 29.76 469 LYS A O 1
ATOM 2551 N N . MET A 1 360 ? -1.495 -1.096 2.084 1.00 28.07 470 MET A N 1
ATOM 2552 C CA . MET A 1 360 ? -1.101 -0.782 3.456 1.00 27.44 470 MET A CA 1
ATOM 2553 C C . MET A 1 360 ? -1.310 -2.003 4.325 1.00 33.33 470 MET A C 1
ATOM 2554 O O . MET A 1 360 ? -2.104 -2.886 3.978 1.00 34.21 470 MET A O 1
ATOM 2559 N N . MET A 1 361 ? -0.554 -2.084 5.421 1.00 27.26 471 MET A N 1
ATOM 2560 C CA . MET A 1 361 ? -0.622 -3.214 6.337 1.00 25.34 471 MET A CA 1
ATOM 2561 C C . MET A 1 361 ? -1.048 -2.689 7.685 1.00 28.80 471 MET A C 1
ATOM 2562 O O . MET A 1 361 ? -0.338 -1.890 8.291 1.00 28.68 471 MET A O 1
ATOM 2567 N N . LEU A 1 362 ? -2.252 -3.070 8.120 1.00 24.23 472 LEU A N 1
ATOM 2568 C CA . LEU A 1 362 ? -2.796 -2.590 9.378 1.00 22.54 472 LEU A CA 1
ATOM 2569 C C . LEU A 1 362 ? -3.001 -3.723 10.373 1.00 26.87 472 LEU A C 1
ATOM 2570 O O . LEU A 1 362 ? -3.474 -4.784 9.999 1.00 26.37 472 LEU A O 1
ATOM 2575 N N . ASP A 1 363 ? -2.699 -3.451 11.654 1.00 23.31 473 ASP A N 1
ATOM 2576 C CA . ASP A 1 363 ? -2.932 -4.356 12.777 1.00 23.55 473 ASP A CA 1
ATOM 2577 C C . ASP A 1 363 ? -3.135 -3.519 14.054 1.00 25.00 473 ASP A C 1
ATOM 2578 O O . ASP A 1 363 ? -3.139 -2.287 13.971 1.00 25.61 473 ASP A O 1
ATOM 2583 N N . ASN A 1 364 ? -3.405 -4.154 15.196 1.00 21.55 474 ASN A N 1
ATOM 2584 C CA . ASN A 1 364 ? -3.629 -3.431 16.455 1.00 22.70 474 ASN A CA 1
ATOM 2585 C C . ASN A 1 364 ? -2.433 -2.600 16.927 1.00 28.47 474 ASN A C 1
ATOM 2586 O O . ASN A 1 364 ? -2.581 -1.841 17.872 1.00 27.59 474 ASN A O 1
ATOM 2591 N N . HIS A 1 365 ? -1.238 -2.801 16.348 1.00 25.65 475 HIS A N 1
ATOM 2592 C CA . HIS A 1 365 ? -0.023 -2.133 16.820 1.00 26.51 475 HIS A CA 1
ATOM 2593 C C . HIS A 1 365 ? 0.483 -1.039 15.866 1.00 28.41 475 HIS A C 1
ATOM 2594 O O . HIS A 1 365 ? 1.224 -0.160 16.314 1.00 27.50 475 HIS A O 1
ATOM 2601 N N . ALA A 1 366 ? 0.189 -1.140 14.552 1.00 24.49 476 ALA A N 1
ATOM 2602 C CA . ALA A 1 366 ? 0.769 -0.195 13.597 1.00 24.77 476 ALA A CA 1
ATOM 2603 C C . ALA A 1 366 ? 0.074 -0.189 12.245 1.00 26.33 476 ALA A C 1
ATOM 2604 O O . ALA A 1 366 ? -0.751 -1.039 11.962 1.00 25.32 476 ALA A O 1
ATOM 2606 N N . LEU A 1 367 ? 0.476 0.785 11.400 1.00 23.82 477 LEU A N 1
ATOM 2607 C CA . LEU A 1 367 ? 0.041 0.985 10.020 1.00 22.97 477 LEU A CA 1
ATOM 2608 C C . LEU A 1 367 ? 1.263 1.253 9.164 1.00 26.37 477 LEU A C 1
ATOM 2609 O O . LEU A 1 367 ? 1.988 2.221 9.403 1.00 26.59 477 LEU A O 1
ATOM 2614 N N . TYR A 1 368 ? 1.507 0.374 8.199 1.00 23.53 478 TYR A N 1
ATOM 2615 C CA . TYR A 1 368 ? 2.675 0.461 7.338 1.00 23.97 478 TYR A CA 1
ATOM 2616 C C . TYR A 1 368 ? 2.261 0.640 5.897 1.00 29.59 478 TYR A C 1
ATOM 2617 O O . TYR A 1 368 ? 1.426 -0.110 5.401 1.00 28.37 478 TYR A O 1
ATOM 2626 N N . ASP A 1 369 ? 2.896 1.609 5.218 1.00 26.89 479 ASP A N 1
ATOM 2627 C CA . ASP A 1 369 ? 2.654 1.942 3.820 1.00 26.73 479 ASP A CA 1
ATOM 2628 C C . ASP A 1 369 ? 3.739 1.277 2.989 1.00 31.45 479 ASP A C 1
ATOM 2629 O O . ASP A 1 369 ? 4.893 1.692 3.053 1.00 29.34 479 ASP A O 1
ATOM 2634 N N . ARG A 1 370 ? 3.367 0.244 2.213 1.00 29.48 480 ARG A N 1
ATOM 2635 C CA . ARG A 1 370 ? 4.318 -0.527 1.393 1.00 30.34 480 ARG A CA 1
ATOM 2636 C C . ARG A 1 370 ? 4.868 0.276 0.196 1.00 35.27 480 ARG A C 1
ATOM 2637 O O . ARG A 1 370 ? 5.955 -0.034 -0.286 1.00 34.78 480 ARG A O 1
ATOM 2645 N N . THR A 1 371 ? 4.118 1.281 -0.289 1.00 33.15 481 THR A N 1
ATOM 2646 C CA . THR A 1 3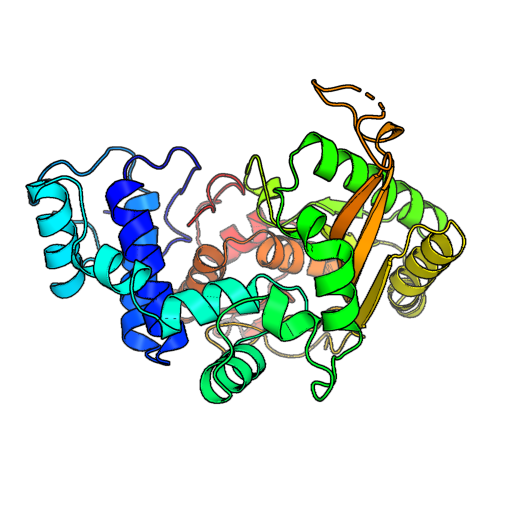71 ? 4.558 2.107 -1.425 1.00 33.73 481 THR A CA 1
ATOM 2647 C C . THR A 1 371 ? 5.538 3.176 -0.941 1.00 36.07 481 THR A C 1
ATOM 2648 O O . THR A 1 371 ? 6.587 3.361 -1.552 1.00 35.55 481 THR A O 1
ATOM 2652 N N . LYS A 1 372 ? 5.191 3.880 0.145 1.00 32.41 482 LYS A N 1
ATOM 2653 C CA . LYS A 1 372 ? 6.043 4.941 0.702 1.00 32.68 482 LYS A CA 1
ATOM 2654 C C . LYS A 1 372 ? 7.170 4.361 1.547 1.00 34.47 482 LYS A C 1
ATOM 2655 O O . LYS A 1 372 ? 8.139 5.070 1.834 1.00 36.26 482 LYS A O 1
ATOM 2661 N N . ARG A 1 373 ? 7.064 3.063 1.923 1.00 28.63 483 ARG A N 1
ATOM 2662 C CA . ARG A 1 373 ? 8.048 2.318 2.723 1.00 27.73 483 ARG A CA 1
ATOM 2663 C C . ARG A 1 373 ? 8.247 2.997 4.076 1.00 31.34 483 ARG A C 1
ATOM 2664 O O . ARG A 1 373 ? 9.371 3.123 4.561 1.00 31.51 483 ARG A O 1
ATOM 2672 N N . VAL A 1 374 ? 7.131 3.428 4.683 1.00 28.70 484 VAL A N 1
ATOM 2673 C CA . VAL A 1 374 ? 7.142 4.113 5.975 1.00 28.95 484 VAL A CA 1
ATOM 2674 C C . VAL A 1 374 ? 6.000 3.648 6.866 1.00 29.11 484 VAL A C 1
ATOM 2675 O O . VAL A 1 374 ? 4.903 3.340 6.377 1.00 28.80 484 VAL A O 1
ATOM 2679 N N . PHE A 1 375 ? 6.241 3.677 8.187 1.00 25.80 485 PHE A N 1
ATOM 2680 C CA . PHE A 1 375 ? 5.179 3.468 9.170 1.00 25.34 485 PHE A CA 1
ATOM 2681 C C . PHE A 1 375 ? 4.429 4.794 9.311 1.00 28.66 485 PHE A C 1
ATOM 2682 O O . PHE A 1 375 ? 5.043 5.877 9.302 1.00 28.40 485 PHE A O 1
ATOM 2690 N N . LEU A 1 376 ? 3.114 4.724 9.404 1.00 25.95 486 LEU A N 1
ATOM 2691 C CA . LEU A 1 376 ? 2.310 5.932 9.521 1.00 26.73 486 LEU A CA 1
ATOM 2692 C C . LEU A 1 376 ? 1.907 6.117 10.973 1.00 31.48 486 LEU A C 1
ATOM 2693 O O . LEU A 1 376 ? 1.423 5.180 11.609 1.00 31.01 486 LEU A O 1
ATOM 2698 N N . GLU A 1 377 ? 2.136 7.321 11.500 1.00 28.74 487 GLU A N 1
ATOM 2699 C CA . GLU A 1 377 ? 1.815 7.673 12.886 1.00 28.25 487 GLU A CA 1
ATOM 2700 C C . GLU A 1 377 ? 0.390 8.159 13.017 1.00 31.76 487 GLU A C 1
ATOM 2701 O O . GLU A 1 377 ? -0.154 8.750 12.084 1.00 31.72 487 GLU A O 1
ATOM 2707 N N . ALA A 1 378 ? -0.211 7.934 14.189 1.00 27.23 488 ALA A N 1
ATOM 2708 C CA . ALA A 1 378 ? -1.579 8.386 14.465 1.00 27.25 488 ALA A CA 1
ATOM 2709 C C . ALA A 1 378 ? -1.757 8.638 15.948 1.00 32.01 488 ALA A C 1
ATOM 2710 O O . ALA A 1 378 ? -1.337 7.830 16.769 1.00 30.47 488 ALA A O 1
ATOM 2712 N N . GLU A 1 379 ? -2.359 9.770 16.293 1.00 30.94 489 GLU A N 1
ATOM 2713 C CA . GLU A 1 379 ? -2.637 10.115 17.689 1.00 32.22 489 GLU A CA 1
ATOM 2714 C C . GLU A 1 379 ? -4.102 9.826 18.028 1.00 33.98 489 GLU A C 1
ATOM 2715 O O . GLU A 1 379 ? -4.485 9.902 19.193 1.00 35.70 489 GLU A O 1
ATOM 2721 N N . SER A 1 380 ? -4.917 9.509 17.011 1.00 27.13 490 SER A N 1
ATOM 2722 C CA . SER A 1 380 ? -6.360 9.247 17.130 1.00 24.62 490 SER A CA 1
ATOM 2723 C C . SER A 1 380 ? -6.828 8.275 16.064 1.00 24.60 490 SER A C 1
ATOM 2724 O O . SER A 1 380 ? -6.124 8.074 15.080 1.00 24.22 490 SER A O 1
ATOM 2727 N N . GLU A 1 381 ? -8.043 7.710 16.225 1.00 20.19 491 GLU A N 1
ATOM 2728 C CA . GLU A 1 381 ? -8.621 6.819 15.218 1.00 19.93 491 GLU A CA 1
ATOM 2729 C C . GLU A 1 381 ? -8.886 7.586 13.924 1.00 24.41 491 GLU A C 1
ATOM 2730 O O . GLU A 1 381 ? -8.663 7.052 12.836 1.00 24.17 491 GLU A O 1
ATOM 2736 N N . GLU A 1 382 ? -9.335 8.850 14.048 1.00 23.87 492 GLU A N 1
ATOM 2737 C CA . GLU A 1 382 ? -9.614 9.753 12.920 1.00 24.63 492 GLU A CA 1
ATOM 2738 C C . GLU A 1 382 ? -8.389 9.843 11.971 1.00 27.17 492 GLU A C 1
ATOM 2739 O O . GLU A 1 382 ? -8.547 9.776 10.745 1.00 26.18 492 GLU A O 1
ATOM 2745 N N . GLU A 1 383 ? -7.180 9.969 12.536 1.00 24.82 493 GLU A N 1
ATOM 2746 C CA . GLU A 1 383 ? -5.936 10.034 11.742 1.00 24.90 493 GLU A CA 1
ATOM 2747 C C . GLU A 1 383 ? -5.673 8.702 11.006 1.00 27.22 493 GLU A C 1
ATOM 2748 O O . GLU A 1 383 ? -5.162 8.733 9.885 1.00 25.60 493 GLU A O 1
ATOM 2754 N N . ILE A 1 384 ? -6.063 7.541 11.609 1.00 24.59 494 ILE A N 1
ATOM 2755 C CA . ILE A 1 384 ? -5.904 6.220 10.975 1.00 22.73 494 ILE A CA 1
ATOM 2756 C C . ILE A 1 384 ? -6.829 6.160 9.761 1.00 25.89 494 ILE A C 1
ATOM 2757 O O . ILE A 1 384 ? -6.379 5.788 8.673 1.00 26.40 494 ILE A O 1
ATOM 2762 N N . PHE A 1 385 ? -8.116 6.533 9.945 1.00 21.45 495 PHE A N 1
ATOM 2763 C CA . PHE A 1 385 ? -9.077 6.552 8.857 1.00 21.40 495 PHE A CA 1
ATOM 2764 C C . PHE A 1 385 ? -8.584 7.486 7.741 1.00 26.27 495 PHE A C 1
ATOM 2765 O O . PHE A 1 385 ? -8.636 7.092 6.575 1.00 25.65 495 PHE A O 1
ATOM 2773 N N . ALA A 1 386 ? -8.055 8.695 8.098 1.00 24.27 496 ALA A N 1
ATOM 2774 C CA . ALA A 1 386 ? -7.574 9.637 7.085 1.00 25.92 496 ALA A CA 1
ATOM 2775 C C . ALA A 1 386 ? -6.382 9.052 6.309 1.00 28.67 496 ALA A C 1
ATOM 2776 O O . ALA A 1 386 ? -6.364 9.200 5.082 1.00 29.51 496 ALA A O 1
ATOM 2778 N N . HIS A 1 387 ? -5.441 8.327 6.989 1.00 24.49 497 HIS A N 1
ATOM 2779 C CA . HIS A 1 387 ? -4.304 7.683 6.317 1.00 25.20 497 HIS A CA 1
ATOM 2780 C C . HIS A 1 387 ? -4.769 6.659 5.281 1.00 30.11 497 HIS A C 1
ATOM 2781 O O . HIS A 1 387 ? -4.118 6.497 4.252 1.00 31.36 497 HIS A O 1
ATOM 2788 N N . LEU A 1 388 ? -5.887 5.964 5.573 1.00 28.15 498 LEU A N 1
ATOM 2789 C CA . LEU A 1 388 ? -6.459 4.914 4.749 1.00 27.53 498 LEU A CA 1
ATOM 2790 C C . LEU A 1 388 ? -7.339 5.441 3.620 1.00 31.10 498 LEU A C 1
ATOM 2791 O O . LEU A 1 388 ? -7.768 4.661 2.768 1.00 30.67 498 LEU A O 1
ATOM 2796 N N . GLY A 1 389 ? -7.634 6.733 3.643 1.00 27.83 499 GLY A N 1
ATOM 2797 C CA . GLY A 1 389 ? -8.474 7.362 2.634 1.00 27.86 499 GLY A CA 1
ATOM 2798 C C . GLY A 1 389 ? -9.932 7.016 2.844 1.00 31.53 499 GLY A C 1
ATOM 2799 O O . GLY A 1 389 ? -10.696 6.953 1.878 1.00 31.56 499 GLY A O 1
ATOM 2800 N N . LEU A 1 390 ? -10.322 6.776 4.125 1.00 26.57 500 LEU A N 1
ATOM 2801 C CA . LEU A 1 390 ? -11.693 6.450 4.514 1.00 24.62 500 LEU A CA 1
ATOM 2802 C C . LEU A 1 390 ? -12.373 7.586 5.260 1.00 28.65 500 LEU A C 1
ATOM 2803 O O . LEU A 1 390 ? -11.755 8.217 6.123 1.00 28.20 500 LEU A O 1
ATOM 2808 N N . ASP A 1 391 ? -13.683 7.776 5.023 1.00 25.94 501 ASP A N 1
ATOM 2809 C CA . ASP A 1 391 ? -14.476 8.701 5.826 1.00 26.00 501 ASP A CA 1
ATOM 2810 C C . ASP A 1 391 ? -14.523 8.111 7.211 1.00 27.78 501 ASP A C 1
ATOM 2811 O O . ASP A 1 391 ? -14.604 6.879 7.346 1.00 25.33 501 ASP A O 1
ATOM 2816 N N . TYR A 1 392 ? -14.446 8.954 8.236 1.00 25.31 502 TYR A N 1
ATOM 2817 C CA . TYR A 1 392 ? -14.441 8.469 9.604 1.00 24.61 502 TYR A CA 1
ATOM 2818 C C . TYR A 1 392 ? -15.764 7.805 9.964 1.00 26.50 502 TYR A C 1
ATOM 2819 O O . TYR A 1 392 ? -16.831 8.371 9.722 1.00 26.01 502 TYR A O 1
ATOM 2828 N N . ILE A 1 393 ? -15.674 6.594 10.520 1.00 21.10 503 ILE A N 1
ATOM 2829 C CA . ILE A 1 393 ? -16.838 5.826 10.973 1.00 20.27 503 ILE A CA 1
ATOM 2830 C C . ILE A 1 393 ? -16.813 5.901 12.490 1.00 24.10 503 ILE A C 1
ATOM 2831 O O . ILE A 1 393 ? -15.838 5.473 13.098 1.00 23.53 503 ILE A O 1
ATOM 2836 N N . GLU A 1 394 ? -17.862 6.462 13.101 1.00 21.25 504 GLU A N 1
ATOM 2837 C CA . GLU A 1 394 ? -17.957 6.606 14.565 1.00 21.78 504 GLU A CA 1
ATOM 2838 C C . GLU A 1 394 ? -18.004 5.235 15.226 1.00 24.59 504 GLU A C 1
ATOM 2839 O O . GLU A 1 394 ? -18.480 4.303 14.584 1.00 23.13 504 GLU A O 1
ATOM 2845 N N . PRO A 1 395 ? -17.564 5.071 16.504 1.00 21.88 505 PRO A N 1
ATOM 2846 C CA . PRO A 1 395 ? -17.611 3.727 17.133 1.00 21.26 505 PRO A CA 1
ATOM 2847 C C . PRO A 1 395 ? -18.994 3.078 17.093 1.00 24.28 505 PRO A C 1
ATOM 2848 O O . PRO A 1 395 ? -19.094 1.896 16.765 1.00 22.93 505 PRO A O 1
ATOM 2852 N N . TRP A 1 396 ? -20.074 3.859 17.328 1.00 21.97 506 TRP A N 1
ATOM 2853 C CA . TRP A 1 396 ? -21.437 3.330 17.293 1.00 21.86 506 TRP A CA 1
ATOM 2854 C C . TRP A 1 396 ? -21.904 2.955 15.876 1.00 21.93 506 TRP A C 1
ATOM 2855 O O . TRP A 1 396 ? -23.016 2.429 15.722 1.00 20.46 506 TRP A O 1
ATOM 2866 N N . GLU A 1 397 ? -21.088 3.256 14.855 1.00 18.80 507 GLU A N 1
ATOM 2867 C CA . GLU A 1 397 ? -21.378 2.948 13.453 1.00 17.70 507 GLU A CA 1
ATOM 2868 C C . GLU A 1 397 ? -20.525 1.767 12.976 1.00 20.58 507 GLU A C 1
ATOM 2869 O O . GLU A 1 397 ? -20.531 1.440 11.796 1.00 18.08 507 GLU A O 1
ATOM 2875 N N . ARG A 1 398 ? -19.805 1.115 13.901 1.00 19.56 508 ARG A N 1
ATOM 2876 C CA . ARG A 1 398 ? -18.953 -0.023 13.557 1.00 19.71 508 ARG A CA 1
ATOM 2877 C C . ARG A 1 398 ? -19.576 -1.365 13.962 1.00 21.50 508 ARG A C 1
ATOM 2878 O O . ARG A 1 398 ? -18.863 -2.350 14.103 1.00 21.75 508 ARG A O 1
ATOM 2886 N N . ASN A 1 399 ? -20.891 -1.433 14.098 1.00 17.65 509 ASN A N 1
ATOM 2887 C CA . ASN A 1 399 ? -21.551 -2.677 14.515 1.00 18.11 509 ASN A CA 1
ATOM 2888 C C . ASN A 1 399 ? -21.813 -3.638 13.312 1.00 22.67 509 ASN A C 1
ATOM 2889 O O . ASN A 1 399 ? -22.898 -4.195 13.174 1.00 22.84 509 ASN A O 1
ATOM 2894 N N . ALA A 1 400 ? -20.798 -3.829 12.463 1.00 19.28 510 ALA A N 1
ATOM 2895 C CA . ALA A 1 400 ? -20.854 -4.645 11.259 1.00 23.57 510 ALA A CA 1
ATOM 2896 C C . ALA A 1 400 ? -20.980 -6.142 11.571 1.00 42.07 510 ALA A C 1
ATOM 2897 O O . ALA A 1 400 ? -20.396 -6.591 12.552 1.00 27.55 510 ALA A O 1
#

Organism: Mus musculus (NCBI:txid10090)

Radius of gyration: 21.81 Å; Cα contacts (8 Å, |Δi|>4): 596; chains: 1; bounding box: 53×49×54 Å

Foldseek 3Di:
DQDLFLLQFFAFPPQQACLLLVLLQLQLLVCVLVVVPPSNVLSVSVSSQSSRDPHYDLDLVVCPPRPSCDPVSSVQVHVCSVPVHGPNSVVLCVDQLNQQQVQQPLFFQDHSVNSVVCVVVPDRHPVCVVVDPPDDDDPRRVLSVVQVVLLSDWQFPLNLVLVQVLQLVLQCVLPVQKDKDWAEPVQLPDGTDSAIEIEIEHQPDDPVSLQCRVVSSLVVQVVVVFWSDKDKDGAPDDPPDAADPDLQGDHRFIKMWTWTWAFQVSGDDPCPVPPPRTGIHIYMYTGDYQQLRALLRVQRRDDPSNNSSLQVLQCPPQVWGGHSRFIARPVVRDTDTDNHVCSVCVVSVHDDHRSNRRPD

Secondary structure (DSSP, 8-state):
---SSGGGS-B-S--TTHHHHHHHHHHHHHHHHTT-HHHHHHHHHHHHHHHT-SS---SGGGGTT-SS--HHHHHHHHHHHHHSS-HHHHHHHH-HHHHHHHHHHTSTT--HHHHHHHHHTT---HHHHHH-SS----HHHHHHHHTHHHHHSPEEHHHHHHHHHHHHHHHHHH-TT-EEEE-HHHHTT-SEES-EEEEEE-SS--HHHHHHHHHHHHHHHHHHT-EEEEEEEPP---TTPPPP-SSSPPP-SEEEEEEEEEEGGG--SS----SSSEEEEEEEEEE--GGGHHHHHHHHH--HHHHHHHHHHHHHHH-EEE-SS-EEETTTTEEPP-SSHHHHHHHHT-----GGGB--

Sequence (360 aa):
KISQYACQRRTTLNNYNQLFTDALDILAENDELRENEGSCLAFMRASSVLKSLPFPITSMKDTEGIPCLGDKVKSIIEGIIEDGESSEAKAVLNDERYKSFKLFTSVFGVGLKTAEKWFRMGFRTLSKIQSDKSLRFTQMQKAGFLYYEDLVSCVNRPEAEAVSMLVKEAVVTFLPDALVTMTGGFRRGKMTGHDVDFLITSPEATEDEEQQLLHKVTDFWKQQQGLLLYCDILESTFEKFKQPSRKVDALDHFQKCFLILKLDHGRVHSEKSQEGKGWKAIRVDLVMCPYDRRAFALLGWTGSRQFERDLRRYATHERKMMLDNHALYDRTKRVFLEAESEEEIFAHLGLDYIEPWERNA

InterPro domains:
  IPR001357 BRCT domain [PF00533] (31-111)
  IPR001357 BRCT domain [PS50172] (27-118)
  IPR001357 BRCT domain [SM00292] (29-114)
  IPR001726 DNA nucleotidylexotransferase (TdT) / DNA-directed DNA/RNA polymerase mu [PIRSF000817] (1-510)
  IPR001726 DNA nucleotidylexotransferase (TdT) / DNA-directed DNA/RNA polymerase mu [PR00871] (48-64)
  IPR001726 DNA nucleotidylexotransferase (TdT) / DNA-directed DNA/RNA polymerase mu [PR00871] (67-80)
  IPR001726 DNA nucleotidylexotransferase (TdT) / DNA-directed DNA/RNA polymerase mu [PR00871] (102-117)
  IPR001726 DNA nucleotidylexotransferase (TdT) / DNA-directed DNA/RNA polymerase mu [PR00871] (168-183)
  IPR001726 DNA nucleotidylexotransferase (TdT) / DNA-directed DNA/RNA polymerase mu [PR00871] (191-203)
  IPR001726 DNA nucleotidylexotransferase (TdT) / DNA-directed DNA/RNA polymerase mu [PR00871] (324-335)
  IPR001726 DNA nucleotidylexotransferase (TdT) / DNA-directed DNA/RNA polymerase mu [PR00871] (383-405)
  IPR001726 DNA nucleotidylexotransferase (TdT) / DNA-directed DNA/RNA polymerase mu [PR00871] (428-439)
  IPR001726 DNA nucleotidylexotransferase (TdT) / DNA-directed DNA/RNA polymerase mu [PR00871] (459-482)
  IPR001726 DNA nucleotidylexotransferase (TdT) / DNA-directed DNA/RNA polymerase mu [PR00871] (491-510)
  IPR002054 DNA-directed DNA polymerase X [SM00483] (163-509)
  IPR002054 DNA-directed DNA polymerase X [cd00141] (166-508)
  IPR002934 Polymerase, nucleotidyl transferase domain [PF01909] (315-404)
  IPR010996 Crossover junction endonuclease MUS81-like, HHH domain [PF14716] (163-233)
  IPR018944 DNA polymerase lambda, fingers domain [PF10391] (250-299)
  IPR019843 DNA polymerase family X, binding site [PS00522] (332-351)

GO terms:
  GO:0005634 nucleus (C, EXP)
  GO:0005737 cytoplasm (C, EXP)
  GO:0034061 DNA polymerase activity (F, EXP)
  GO:0003912 DNA nucleotidylexotransferase activity (F, IDA)
  GO:0006259 DNA metabolic process (P, IDA)
  GO:0005634 nucleus (C, TAS)